Protein AF-A0A959QDU7-F1 (afdb_monomer)

pLDDT: mean 92.45, std 10.21, range [52.69, 98.69]

Solvent-accessible surface area (backbone atoms only — not comparable to full-atom values): 10948 Å² total; per-residue (Å²): 108,71,67,58,53,53,50,52,54,52,56,59,56,61,69,72,67,66,50,57,66,59,24,48,78,69,69,39,14,70,59,20,23,56,53,25,49,61,73,41,60,96,50,92,67,30,58,48,73,38,48,53,43,30,34,53,20,48,54,53,44,46,50,53,43,51,50,52,40,66,76,49,71,84,62,86,46,32,72,56,29,50,51,40,42,56,40,42,51,51,48,48,50,54,50,62,68,47,55,83,56,59,85,46,53,20,67,88,64,55,66,61,72,78,91,83,76,81,44,66,70,56,40,54,54,31,50,51,51,22,51,53,33,42,50,54,55,28,52,58,26,40,57,45,18,76,75,65,36,35,62,36,6,44,53,25,26,57,56,55,54,57,50,52,80,81,44,84,70,49,70,68,55,52,51,53,36,51,51,20,49,64,52,37,58,80,91,79,87,86,82,88,81,87,84,130

Secondary structure (DSSP, 8-state):
-HHHHHHHHHHHHHGGG--HHHHHHTT-HHHHHHHHHHHHTT-SS--HHHHHHHHHHHHHHHHHHHHHHHHHTT---HHHHHHHHHHHHHHHHHHHHHGGG-S-B-TT-PBP------HHHHHHHHHHHHHHHHHHHHHHHHHHHHTT-HHHHHHHHHHHHHHTTTSPPPHHHHHHHHHHHHHH------------

Nearest PDB structures (foldseek):
  7mx2-assembly1_B  TM=3.504E-01  e=8.924E+00  Homo sapiens
  8gha-assembly1_D  TM=2.352E-01  e=6.601E+00  Saccharomyces cerevisiae

Foldseek 3Di:
DVVVVVVVVVVVVVVVPQDLVNCVVVLVLVVSLVVLVVVQPPDPARAVVSLVSNLSSLVSLLVVLVVLCVVCVPPLALVSLVSNLVSLVVLVVSCVVCVVCPQPAHNVGDTGDHDRDPSPVVNVVSLVSSVVSLVVQLVVLVVVLVVLPLVSLVVSLVSLVVNVVPDDDDPVSVVSNVSSVVSNDDDDDDDDDDDD

Radius of gyration: 25.0 Å; Cα contacts (8 Å, |Δi|>4): 180; chains: 1; bounding box: 53×49×84 Å

Mean predicted aligned error: 6.84 Å

Structure (mmCIF, N/CA/C/O backbone):
data_AF-A0A959QDU7-F1
#
_entry.id   AF-A0A959QDU7-F1
#
loop_
_atom_site.group_PDB
_atom_site.id
_atom_site.type_symbol
_atom_site.label_atom_id
_atom_site.label_alt_id
_atom_site.label_comp_id
_atom_site.label_asym_id
_atom_site.label_entity_id
_atom_site.label_seq_id
_atom_site.pdbx_PDB_ins_code
_atom_site.Cartn_x
_atom_site.Cartn_y
_atom_site.Cartn_z
_atom_site.occupancy
_atom_site.B_iso_or_equiv
_atom_site.auth_seq_id
_atom_site.auth_comp_id
_atom_site.auth_asym_id
_atom_site.auth_atom_id
_atom_site.pdbx_PDB_model_num
ATOM 1 N N . MET A 1 1 ? -26.153 23.295 -18.508 1.00 57.44 1 MET A N 1
ATOM 2 C CA . MET A 1 1 ? -24.966 23.367 -17.618 1.00 57.44 1 MET A CA 1
ATOM 3 C C . MET A 1 1 ? -25.323 23.604 -16.150 1.00 57.44 1 MET A C 1
ATOM 5 O O . MET A 1 1 ? -24.956 22.771 -15.338 1.00 57.44 1 MET A O 1
ATOM 9 N N . LYS A 1 2 ? -26.094 24.644 -15.787 1.00 57.22 2 LYS A N 1
ATOM 10 C CA . LYS A 1 2 ? -26.480 24.903 -14.380 1.00 57.22 2 LYS A CA 1
ATOM 11 C C . LYS A 1 2 ? -27.246 23.741 -13.719 1.00 57.22 2 LYS A C 1
ATOM 13 O O . LYS A 1 2 ? -26.889 23.333 -12.627 1.00 57.22 2 LYS A O 1
ATOM 18 N N . ALA A 1 3 ? -28.215 23.138 -14.415 1.00 65.62 3 ALA A N 1
ATOM 19 C CA . ALA A 1 3 ? -28.957 21.971 -13.916 1.00 65.62 3 ALA A CA 1
ATOM 20 C C . ALA A 1 3 ? -28.061 20.744 -13.652 1.00 65.62 3 ALA A C 1
ATOM 22 O O . ALA A 1 3 ? -28.243 20.054 -12.659 1.00 65.62 3 ALA A O 1
ATOM 23 N N . LEU A 1 4 ? -27.047 20.522 -14.494 1.00 74.62 4 LEU A N 1
ATOM 24 C CA . LEU A 1 4 ? -26.054 19.457 -14.315 1.00 74.62 4 LEU A CA 1
ATOM 25 C C . LEU A 1 4 ? -25.178 19.716 -13.082 1.00 74.62 4 LEU A C 1
ATOM 27 O O . LEU A 1 4 ? -24.927 18.794 -12.319 1.00 74.62 4 LEU A O 1
ATOM 31 N N . ILE A 1 5 ? -24.798 20.974 -12.834 1.00 77.75 5 ILE A N 1
ATOM 32 C CA . ILE A 1 5 ? -24.069 21.379 -11.622 1.00 77.75 5 ILE A CA 1
ATOM 33 C C . ILE A 1 5 ? -24.943 21.193 -10.372 1.00 77.75 5 ILE A C 1
ATOM 35 O O . ILE A 1 5 ? -24.454 20.678 -9.373 1.00 77.75 5 ILE A O 1
ATOM 39 N N . TYR A 1 6 ? -26.236 21.534 -10.421 1.00 79.12 6 TYR A N 1
ATOM 40 C CA . TYR A 1 6 ? -27.151 21.321 -9.292 1.00 79.12 6 TYR A CA 1
ATOM 41 C C . TYR A 1 6 ? -27.432 19.836 -9.022 1.00 79.12 6 TYR A C 1
ATOM 43 O O . TYR A 1 6 ? -27.496 19.436 -7.862 1.00 79.12 6 TYR A O 1
ATOM 51 N N . ILE A 1 7 ? -27.540 19.000 -10.059 1.00 80.19 7 ILE A N 1
ATOM 52 C CA . ILE A 1 7 ? -27.689 17.541 -9.919 1.00 80.19 7 ILE A CA 1
ATOM 53 C C . ILE A 1 7 ? -26.403 16.918 -9.359 1.00 80.19 7 ILE A C 1
ATOM 55 O O . ILE A 1 7 ? -26.463 16.096 -8.449 1.00 80.19 7 ILE A O 1
ATOM 59 N N . LEU A 1 8 ? -25.229 17.350 -9.830 1.00 74.75 8 LEU A N 1
ATOM 60 C CA . LEU A 1 8 ? -23.946 16.867 -9.314 1.00 74.75 8 LEU A CA 1
ATOM 61 C C . LEU A 1 8 ? -23.719 17.313 -7.858 1.00 74.75 8 LEU A C 1
ATOM 63 O O . LEU A 1 8 ? -23.257 16.527 -7.034 1.00 74.75 8 LEU A O 1
ATOM 67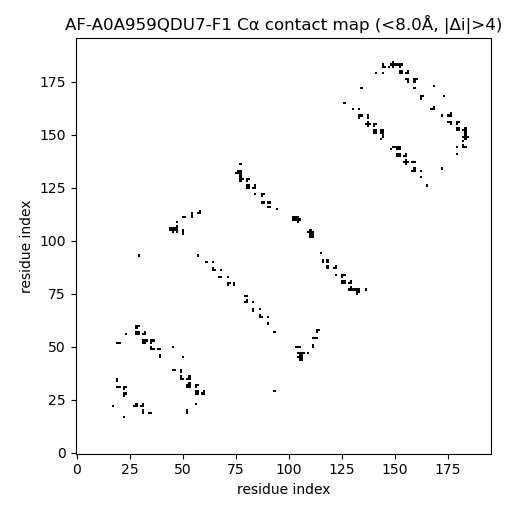 N N . ALA A 1 9 ? -24.102 18.548 -7.517 1.00 71.81 9 ALA A N 1
ATOM 68 C CA . ALA A 1 9 ? -24.004 19.089 -6.163 1.00 71.81 9 ALA A CA 1
ATOM 69 C C . ALA A 1 9 ? -24.969 18.401 -5.183 1.00 71.81 9 ALA A C 1
ATOM 71 O O . ALA A 1 9 ? -24.593 18.112 -4.048 1.00 71.81 9 ALA A O 1
ATOM 72 N N . THR A 1 10 ? -26.196 18.091 -5.614 1.00 63.75 10 THR A N 1
ATOM 73 C CA . THR A 1 10 ? -27.168 17.353 -4.788 1.00 63.75 10 THR A CA 1
ATOM 74 C C . THR A 1 10 ? -26.778 15.881 -4.632 1.00 63.75 10 THR A C 1
ATOM 76 O O . THR A 1 10 ? -26.810 15.368 -3.514 1.00 63.75 10 THR A O 1
ATOM 79 N N . ALA A 1 11 ? -26.292 15.219 -5.688 1.00 65.19 11 ALA A N 1
ATOM 80 C CA . ALA A 1 11 ? -25.749 13.859 -5.608 1.00 65.19 11 ALA A CA 1
ATOM 81 C C . ALA A 1 11 ? -24.529 13.761 -4.668 1.00 65.19 11 ALA A C 1
ATOM 83 O O . ALA A 1 11 ? -24.411 12.803 -3.901 1.00 65.19 11 ALA A O 1
ATOM 84 N N . ALA A 1 12 ? -23.662 14.780 -4.660 1.00 60.56 12 ALA A N 1
ATOM 85 C CA . ALA A 1 12 ? -22.520 14.861 -3.750 1.00 60.56 12 ALA A CA 1
ATOM 86 C C . ALA A 1 12 ? -22.923 15.041 -2.272 1.00 60.56 12 ALA A C 1
ATOM 88 O O . ALA A 1 12 ? -22.189 14.605 -1.387 1.00 60.56 12 ALA A O 1
ATOM 89 N N . MET A 1 13 ? -24.090 15.628 -1.971 1.00 57.56 13 MET A N 1
ATOM 90 C CA . MET A 1 13 ? -24.564 15.741 -0.584 1.00 57.56 13 MET A CA 1
ATOM 91 C C . MET A 1 13 ? -25.103 14.415 -0.027 1.00 57.56 13 MET A C 1
ATOM 93 O O . MET A 1 13 ? -24.920 14.129 1.157 1.00 57.56 13 MET A O 1
ATOM 97 N N . ILE A 1 14 ? -25.720 13.569 -0.861 1.00 55.38 14 ILE A N 1
ATOM 98 C CA . ILE A 1 14 ? -26.352 12.313 -0.412 1.00 55.38 14 ILE A CA 1
ATOM 99 C C . ILE A 1 14 ? -25.297 11.256 -0.031 1.00 55.38 14 ILE A C 1
ATOM 101 O O . ILE A 1 14 ? -25.509 10.462 0.890 1.00 55.38 14 ILE A O 1
ATOM 105 N N . SER A 1 15 ? -24.121 11.269 -0.668 1.00 53.81 15 SER A N 1
ATOM 106 C CA . SER A 1 15 ? -23.031 10.323 -0.373 1.00 53.81 15 SER A CA 1
ATOM 107 C C . SER A 1 15 ? -22.409 10.517 1.023 1.00 53.81 15 SER A C 1
ATOM 109 O O . SER A 1 15 ? -21.916 9.555 1.618 1.00 53.81 15 SER A O 1
ATOM 111 N N . SER A 1 16 ? -22.504 11.721 1.602 1.00 52.69 16 SER A N 1
ATOM 112 C CA . SER A 1 16 ? -21.945 12.062 2.924 1.00 52.69 16 SER A CA 1
ATOM 113 C C . SER A 1 16 ? -22.771 11.513 4.110 1.00 52.69 16 SER A C 1
ATOM 115 O O . SER A 1 16 ? -22.265 11.327 5.228 1.00 52.69 16 SER A O 1
ATOM 117 N N . CYS A 1 17 ? -24.035 11.151 3.868 1.00 65.81 17 CYS A N 1
ATOM 118 C CA . CYS A 1 17 ? -24.986 10.709 4.893 1.00 65.81 17 CYS A CA 1
ATOM 119 C C . CYS A 1 17 ? -25.030 9.188 5.133 1.00 65.81 17 CYS A C 1
ATOM 121 O O . CYS A 1 17 ? -25.946 8.706 5.795 1.00 65.81 17 CYS A O 1
ATOM 123 N N . ARG A 1 18 ? -24.055 8.399 4.657 1.00 83.19 18 ARG A N 1
ATOM 124 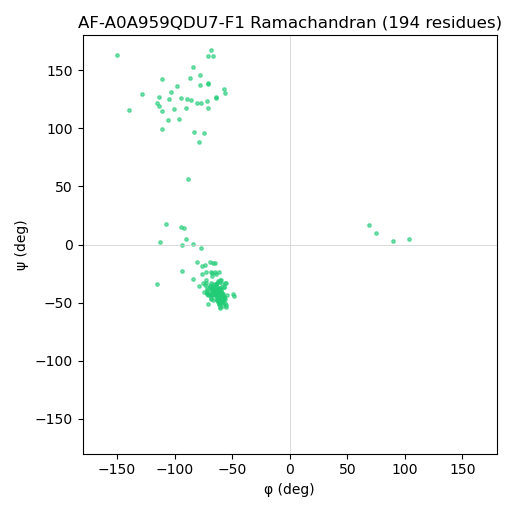C CA . ARG A 1 18 ? -24.016 6.948 4.957 1.00 83.19 18 ARG A CA 1
ATOM 125 C C . ARG A 1 18 ? -23.829 6.710 6.462 1.00 83.19 18 ARG A C 1
ATOM 127 O O . ARG A 1 18 ? -22.894 7.263 7.042 1.00 83.19 18 ARG A O 1
ATOM 134 N N . SER A 1 19 ? -24.695 5.933 7.113 1.00 91.81 19 SER A N 1
ATOM 135 C CA . SER A 1 19 ? -24.514 5.578 8.530 1.00 91.81 19 SER A CA 1
ATOM 136 C C . SER A 1 19 ? -23.278 4.686 8.720 1.00 91.81 19 SER A C 1
ATOM 138 O O . SER A 1 19 ? -22.749 4.147 7.749 1.00 91.81 19 SER A O 1
ATOM 140 N N . VAL A 1 20 ? -22.777 4.574 9.954 1.00 94.56 20 VAL A N 1
ATOM 141 C CA . VAL A 1 20 ? -21.608 3.725 10.248 1.00 94.56 20 VAL A CA 1
ATOM 142 C C . VAL A 1 20 ? -21.944 2.258 9.988 1.00 94.56 20 VAL A C 1
ATOM 144 O O . VAL A 1 20 ? -21.171 1.556 9.350 1.00 94.56 20 VAL A O 1
ATOM 147 N N . GLU A 1 21 ? -23.139 1.846 10.391 1.00 94.00 21 GLU A N 1
ATOM 148 C CA . GLU A 1 21 ? -23.687 0.505 10.215 1.00 94.00 21 GLU A CA 1
ATOM 149 C C . GLU A 1 21 ? -23.752 0.153 8.722 1.00 94.00 21 GLU A C 1
ATOM 151 O O . GLU A 1 21 ? -23.173 -0.835 8.284 1.00 94.00 21 GLU A O 1
ATOM 156 N N . LYS A 1 22 ? -24.289 1.063 7.896 1.00 94.75 22 LYS A N 1
ATOM 157 C CA . LYS A 1 22 ? -24.339 0.888 6.438 1.00 94.75 22 LYS A CA 1
ATOM 158 C C . LYS A 1 22 ? -22.950 0.799 5.798 1.00 94.75 22 LYS A C 1
ATOM 160 O O . LYS A 1 22 ? -22.802 0.155 4.766 1.00 94.75 22 LYS A O 1
ATOM 165 N N . LEU A 1 23 ? -21.937 1.472 6.350 1.00 96.19 23 LEU A N 1
ATOM 166 C CA . LEU A 1 23 ? -20.562 1.361 5.849 1.00 96.19 23 LEU A CA 1
ATOM 167 C C . LEU A 1 23 ? -19.987 -0.032 6.138 1.00 96.19 23 LEU A C 1
ATOM 169 O O . LEU A 1 23 ? -19.389 -0.627 5.245 1.00 96.19 23 LEU A O 1
ATOM 173 N N . ILE A 1 24 ? -20.217 -0.562 7.342 1.00 95.75 24 ILE A N 1
ATOM 174 C CA . ILE A 1 24 ? -19.796 -1.914 7.734 1.00 95.75 24 ILE A CA 1
ATOM 175 C C . ILE A 1 24 ? -20.505 -2.969 6.878 1.00 95.75 24 ILE A C 1
ATOM 177 O O . ILE A 1 24 ? -19.832 -3.820 6.298 1.00 95.75 24 ILE A O 1
ATOM 181 N N . ASP A 1 25 ? -21.826 -2.870 6.720 1.00 95.06 25 ASP A N 1
ATOM 182 C CA . ASP A 1 25 ? -22.624 -3.816 5.926 1.00 95.06 25 ASP A CA 1
ATOM 183 C C . ASP A 1 25 ? -22.181 -3.870 4.457 1.00 95.06 25 ASP A C 1
ATOM 185 O O . ASP A 1 25 ? -22.264 -4.903 3.799 1.00 95.06 25 ASP A O 1
ATOM 189 N N . GLN A 1 26 ? -21.677 -2.749 3.935 1.00 95.88 26 GLN A N 1
ATOM 190 C CA . GLN A 1 26 ? -21.205 -2.624 2.555 1.00 95.88 26 GLN A CA 1
ATOM 191 C C . GLN A 1 26 ? -19.712 -2.972 2.392 1.00 95.88 26 GLN A C 1
ATOM 193 O O . GLN A 1 26 ? -19.167 -2.799 1.304 1.00 95.88 26 GLN A O 1
ATOM 198 N N . GLY A 1 27 ? -19.031 -3.432 3.448 1.00 96.56 27 GLY A N 1
ATOM 199 C CA . GLY A 1 27 ? -17.604 -3.778 3.408 1.00 96.56 27 GLY A CA 1
ATOM 200 C C . GLY A 1 27 ? -16.644 -2.580 3.384 1.00 96.56 27 GLY A C 1
ATOM 201 O O . GLY A 1 27 ? -15.437 -2.747 3.184 1.00 96.56 27 GLY A O 1
ATOM 202 N N . ASP A 1 28 ? -17.151 -1.364 3.603 1.00 96.94 28 ASP A N 1
ATOM 203 C CA . ASP A 1 28 ? -16.394 -0.107 3.605 1.00 96.94 28 ASP A CA 1
ATOM 204 C C . ASP A 1 28 ? -15.836 0.189 5.007 1.00 96.94 28 ASP A C 1
ATOM 206 O O . ASP A 1 28 ? -16.118 1.206 5.652 1.00 96.94 28 ASP A O 1
ATOM 210 N N . PHE A 1 29 ? -15.067 -0.775 5.512 1.00 98.12 29 PHE A N 1
ATOM 211 C CA . PHE A 1 29 ? -14.594 -0.805 6.893 1.00 98.12 29 PHE A CA 1
ATOM 212 C C . PHE A 1 29 ? -13.648 0.358 7.225 1.00 98.12 29 PHE A C 1
ATOM 214 O O . PHE A 1 29 ? -13.783 0.980 8.276 1.00 98.12 29 PHE A O 1
ATOM 221 N N . ASP A 1 30 ? -12.731 0.717 6.321 1.00 97.62 30 ASP A N 1
ATOM 222 C CA . ASP A 1 30 ? -11.808 1.841 6.528 1.00 97.62 30 ASP A CA 1
ATOM 223 C C . ASP A 1 30 ? -12.573 3.160 6.759 1.00 97.62 30 ASP A C 1
ATOM 225 O O . ASP A 1 30 ? -12.258 3.929 7.673 1.00 97.62 30 ASP A O 1
ATOM 229 N N . THR A 1 31 ? -13.630 3.406 5.978 1.00 97.06 31 THR A N 1
ATOM 230 C CA . THR A 1 31 ? -14.473 4.598 6.135 1.00 97.06 31 THR A CA 1
ATOM 231 C C . THR A 1 31 ? -15.333 4.518 7.393 1.00 97.06 31 THR A C 1
ATOM 233 O O . THR A 1 31 ? -15.487 5.532 8.082 1.00 97.06 31 THR A O 1
ATOM 236 N N . ALA A 1 32 ? -15.870 3.338 7.731 1.00 97.94 32 ALA A N 1
ATOM 237 C CA . ALA A 1 32 ? -16.611 3.116 8.975 1.00 97.94 32 ALA A CA 1
ATOM 238 C C . ALA A 1 32 ? -15.754 3.436 10.211 1.00 97.94 32 ALA A C 1
ATOM 240 O O . ALA A 1 32 ? -16.198 4.180 11.093 1.00 97.94 32 ALA A O 1
ATOM 241 N N . MET A 1 33 ? -14.507 2.954 10.231 1.00 98.06 33 MET A N 1
ATOM 242 C CA . MET A 1 33 ? -13.537 3.205 11.297 1.00 98.06 33 MET A CA 1
ATOM 243 C C . MET A 1 33 ? -13.254 4.706 11.425 1.00 98.06 33 MET A C 1
ATOM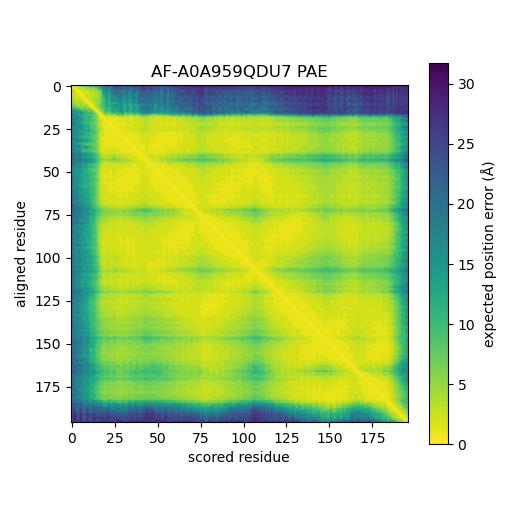 245 O O . MET A 1 33 ? -13.498 5.299 12.475 1.00 98.06 33 MET A O 1
ATOM 249 N N . LEU A 1 34 ? -12.854 5.364 10.330 1.00 97.62 34 LEU A N 1
ATOM 250 C CA . LEU A 1 34 ? -12.555 6.801 10.314 1.00 97.62 34 LEU A CA 1
ATOM 251 C C . LEU A 1 34 ? -13.760 7.670 10.694 1.00 97.62 34 LEU A C 1
ATOM 253 O O . LEU A 1 34 ? -13.613 8.720 11.325 1.00 97.62 34 LEU A O 1
ATOM 257 N N . LYS A 1 35 ? -14.970 7.290 10.273 1.00 97.06 35 LYS A N 1
ATOM 258 C CA . LYS A 1 35 ? -16.193 8.014 10.631 1.00 97.06 35 LYS A CA 1
ATOM 259 C C . LYS A 1 35 ? -16.491 7.875 12.121 1.00 97.06 35 LYS A C 1
ATOM 261 O O . LYS A 1 35 ? -16.813 8.878 12.753 1.00 97.06 35 LYS A O 1
ATOM 266 N N . SER A 1 36 ? -16.335 6.681 12.680 1.00 97.81 36 SER A N 1
ATOM 267 C CA . SER A 1 36 ? -16.548 6.415 14.105 1.00 97.81 36 SER A CA 1
ATOM 268 C C . SER A 1 36 ? -15.512 7.119 14.981 1.00 97.81 36 SER A C 1
ATOM 270 O O . SER A 1 36 ? -15.890 7.805 15.929 1.00 97.81 36 SER A O 1
ATOM 272 N N . MET A 1 37 ? -14.230 7.088 14.600 1.00 97.69 37 MET A N 1
ATOM 273 C CA . MET A 1 37 ? -13.164 7.835 15.283 1.00 97.69 37 MET A CA 1
ATOM 274 C C . MET A 1 37 ? -13.462 9.338 15.317 1.00 97.69 37 MET A C 1
ATOM 276 O O . MET A 1 37 ? -13.402 9.964 16.373 1.00 97.69 37 MET A O 1
ATOM 280 N N . ARG A 1 38 ? -13.893 9.924 14.189 1.00 96.56 38 ARG A N 1
ATOM 281 C CA . ARG A 1 38 ? -14.310 11.338 14.133 1.00 96.56 38 ARG A CA 1
ATOM 282 C C . ARG A 1 38 ? -15.503 11.652 15.035 1.00 96.56 38 ARG A C 1
ATOM 284 O O . ARG A 1 38 ? -15.597 12.763 15.543 1.00 96.56 38 ARG A O 1
ATOM 291 N N . LYS A 1 39 ? -16.425 10.705 15.240 1.00 96.38 39 LYS A N 1
ATOM 292 C CA . LYS A 1 39 ? -17.562 10.883 16.160 1.00 96.38 39 LYS A CA 1
ATOM 293 C C . LYS A 1 39 ? -17.152 10.838 17.635 1.00 96.38 39 LYS A C 1
ATOM 295 O O . LYS A 1 39 ? -17.881 11.396 18.455 1.00 96.38 39 LYS A O 1
ATOM 300 N N . LEU A 1 40 ? -16.026 10.199 17.951 1.00 96.75 40 LEU A N 1
ATOM 301 C CA . LEU A 1 40 ? -15.450 10.119 19.296 1.00 96.75 40 LEU A CA 1
ATOM 302 C C . LEU A 1 40 ? -14.414 11.214 19.586 1.00 96.75 40 LEU A C 1
ATOM 304 O O . LEU A 1 40 ? -14.188 11.541 20.746 1.00 96.75 40 LEU A O 1
ATOM 308 N N . SER A 1 41 ? -13.804 11.797 18.555 1.00 94.06 41 SER A N 1
ATOM 309 C CA . SER A 1 41 ? -12.773 12.826 18.706 1.00 94.06 41 SER A CA 1
ATOM 310 C C . SER A 1 41 ? -13.261 14.021 19.541 1.00 94.06 41 SER A C 1
ATOM 312 O O . SER A 1 41 ? -14.347 14.563 19.307 1.00 94.06 41 SER A O 1
ATOM 314 N N . GLY A 1 42 ? -12.460 14.405 20.540 1.00 92.62 42 GLY A N 1
ATOM 315 C CA . GLY A 1 42 ? -12.752 15.512 21.456 1.00 92.62 42 GLY A CA 1
ATOM 316 C C . GLY A 1 42 ? -13.912 15.256 22.424 1.00 92.62 42 GLY A C 1
ATOM 317 O O . GLY A 1 42 ? -14.479 16.211 22.952 1.00 92.62 42 GLY A O 1
ATOM 318 N N . LYS A 1 43 ? -14.330 13.998 22.621 1.00 94.94 43 LYS A N 1
ATOM 319 C CA . LYS A 1 43 ? -15.376 13.631 23.584 1.00 94.94 43 LYS A CA 1
ATOM 320 C C . LYS A 1 43 ? -14.757 13.015 24.831 1.00 94.94 43 LYS A C 1
ATOM 322 O O . LYS A 1 43 ? -13.973 12.084 24.727 1.00 94.94 43 LYS A O 1
ATOM 327 N N . GLU A 1 44 ? -15.179 13.495 25.997 1.00 91.38 44 GLU A N 1
ATOM 328 C CA . GLU A 1 44 ? -14.810 12.899 27.290 1.00 91.38 44 GLU A CA 1
ATOM 329 C C . GLU A 1 44 ? -15.547 11.577 27.535 1.00 91.38 44 GLU A C 1
ATOM 331 O O . GLU A 1 44 ? -15.010 10.646 28.119 1.00 91.38 44 GLU A O 1
ATOM 336 N N . GLN A 1 45 ? -16.793 11.492 27.063 1.00 95.38 45 GLN A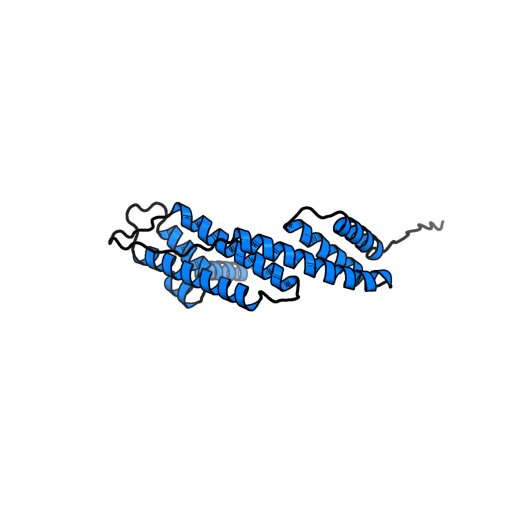 N 1
ATOM 337 C CA . GLN A 1 45 ? -17.669 10.340 27.249 1.00 95.38 45 GLN A CA 1
ATOM 338 C C . GLN A 1 45 ? -17.873 9.629 25.910 1.00 95.38 45 GLN A C 1
ATOM 340 O O . GLN A 1 45 ? -18.662 10.071 25.063 1.00 95.38 45 GLN A O 1
ATOM 345 N N . LEU A 1 46 ? -17.131 8.540 25.701 1.00 97.19 46 LEU A N 1
ATOM 346 C CA . LEU A 1 46 ? -17.137 7.801 24.441 1.00 97.19 46 LEU A CA 1
ATOM 347 C C . LEU A 1 46 ? -18.398 6.939 24.338 1.00 97.19 46 LEU A C 1
ATOM 349 O O . LEU A 1 46 ? -18.647 6.079 25.177 1.00 97.19 46 LEU A O 1
ATOM 353 N N . LYS A 1 47 ? -19.202 7.155 23.291 1.00 97.81 47 LYS A N 1
ATOM 354 C CA . LYS A 1 47 ? -20.418 6.361 23.058 1.00 97.81 47 LYS A CA 1
ATOM 355 C C . LYS A 1 47 ? -20.046 4.948 22.615 1.00 97.81 47 LYS A C 1
ATOM 357 O O . LYS A 1 47 ? -19.415 4.806 21.563 1.00 97.81 47 LYS A O 1
ATOM 362 N N . GLU A 1 48 ? -20.525 3.933 23.333 1.00 97.81 48 GLU A N 1
ATOM 363 C CA . GLU A 1 48 ? -20.223 2.521 23.064 1.00 97.81 48 GLU A CA 1
ATOM 364 C C . GLU A 1 48 ? -20.393 2.112 21.601 1.00 97.81 48 GLU A C 1
ATOM 366 O O . GLU A 1 48 ? -19.494 1.504 21.030 1.00 97.81 48 GLU A O 1
ATOM 371 N N . LYS A 1 49 ? -21.482 2.525 20.942 1.00 97.06 49 LYS A N 1
ATOM 372 C CA . LYS A 1 49 ? -21.732 2.145 19.542 1.00 97.06 49 LYS A CA 1
ATOM 373 C C . LYS A 1 49 ? -20.593 2.498 18.577 1.00 97.06 49 LYS A C 1
ATOM 375 O O . LYS A 1 49 ? -20.365 1.781 17.613 1.00 97.06 49 LYS A O 1
ATOM 380 N N . TYR A 1 50 ? -19.875 3.600 18.815 1.00 97.94 50 TYR A N 1
ATOM 381 C CA . TYR A 1 50 ? -18.743 3.981 17.967 1.00 97.94 50 TYR A CA 1
ATOM 382 C C . TYR A 1 50 ? -17.458 3.267 18.384 1.00 97.94 50 TYR A C 1
ATOM 384 O O . TYR A 1 50 ? -16.626 3.011 17.525 1.00 97.94 50 TYR A O 1
ATOM 392 N N . VAL A 1 51 ? -17.305 2.922 19.666 1.00 98.38 51 VAL A N 1
ATOM 393 C CA . VAL A 1 51 ? -16.204 2.075 20.152 1.00 98.38 51 VAL A CA 1
ATOM 394 C C . VAL A 1 51 ? -16.300 0.687 19.509 1.00 98.38 51 VAL A C 1
ATOM 396 O O . VAL A 1 51 ? -15.342 0.246 18.879 1.00 98.38 51 VAL A O 1
ATOM 399 N N . VAL A 1 52 ? -17.486 0.068 19.556 1.00 98.19 52 VAL A N 1
ATOM 400 C CA . VAL A 1 52 ? -17.788 -1.222 18.908 1.00 98.19 52 VAL A CA 1
ATOM 401 C C . VAL A 1 52 ? -17.568 -1.150 17.398 1.00 98.19 52 VAL A C 1
ATOM 403 O O . VAL A 1 52 ? -16.920 -2.020 16.826 1.00 98.19 52 VAL A O 1
ATOM 406 N N . ALA A 1 53 ? -18.043 -0.089 16.741 1.00 98.19 53 ALA A N 1
ATOM 407 C CA . ALA A 1 53 ? -17.858 0.055 15.301 1.00 98.19 53 ALA A CA 1
ATOM 408 C C . ALA A 1 53 ? -16.383 0.202 14.888 1.00 98.19 53 ALA A C 1
ATOM 410 O O . ALA A 1 53 ? -16.012 -0.258 13.811 1.00 98.19 53 ALA A O 1
ATOM 411 N N . ILE A 1 54 ? -15.536 0.843 15.706 1.00 98.56 54 ILE A N 1
ATOM 412 C CA . ILE A 1 54 ? -14.089 0.931 15.443 1.00 98.56 54 ILE A CA 1
ATOM 413 C C . ILE A 1 54 ? -13.444 -0.448 15.591 1.00 98.56 54 ILE A C 1
ATOM 415 O O . ILE A 1 54 ? -12.690 -0.842 14.706 1.00 98.56 54 ILE A O 1
ATOM 419 N N . GLU A 1 55 ? -13.761 -1.172 16.667 1.00 98.56 55 GLU A N 1
ATOM 420 C CA . GLU A 1 55 ? -13.294 -2.542 16.928 1.00 98.56 55 GLU A CA 1
ATOM 421 C C . GLU A 1 55 ? -13.638 -3.483 15.765 1.00 98.56 55 GLU A C 1
ATOM 423 O O . GLU A 1 55 ? -12.753 -4.083 15.151 1.00 98.56 55 GLU A O 1
ATOM 428 N N . GLU A 1 56 ? -14.915 -3.532 15.385 1.00 98.44 56 GLU A N 1
ATOM 429 C CA . GLU A 1 56 ? -15.402 -4.384 14.304 1.00 98.44 56 GLU A CA 1
ATOM 430 C C . GLU A 1 56 ? -14.795 -4.004 12.948 1.00 98.44 56 GLU A C 1
ATOM 432 O O . GLU A 1 56 ? -14.310 -4.868 12.211 1.00 98.44 56 GLU A O 1
ATOM 437 N N . ALA A 1 57 ? -14.798 -2.712 12.605 1.00 98.56 57 ALA A N 1
ATOM 438 C CA . ALA A 1 57 ? -14.269 -2.247 11.330 1.00 98.56 57 ALA A CA 1
ATOM 439 C C . ALA A 1 57 ? -12.758 -2.485 11.220 1.00 98.56 57 ALA A C 1
ATOM 441 O O . ALA A 1 57 ? -12.284 -2.906 10.164 1.00 98.56 57 ALA A O 1
ATOM 442 N N . PHE A 1 58 ? -12.001 -2.268 12.299 1.00 98.69 58 PHE A N 1
ATOM 443 C CA . PHE A 1 58 ? -10.573 -2.565 12.333 1.00 98.69 58 PHE A CA 1
ATOM 444 C C . PHE A 1 58 ? -10.320 -4.059 12.107 1.00 98.69 58 PHE A C 1
ATOM 446 O O . PHE A 1 58 ? -9.550 -4.418 11.214 1.00 98.69 58 PHE A O 1
ATOM 453 N N . ALA A 1 59 ? -11.003 -4.929 12.860 1.00 98.62 59 ALA A N 1
ATOM 454 C CA . ALA A 1 59 ? -10.838 -6.375 12.750 1.00 98.62 59 ALA A CA 1
ATOM 455 C C . ALA A 1 59 ? -11.169 -6.879 11.336 1.00 98.62 59 ALA A C 1
ATOM 457 O O . ALA A 1 59 ? -10.369 -7.594 10.726 1.00 98.62 59 ALA A O 1
ATOM 458 N N . LYS A 1 60 ? -12.303 -6.450 10.767 1.00 98.56 60 LYS A N 1
ATOM 459 C CA . LYS A 1 60 ? -12.729 -6.851 9.418 1.00 98.56 60 LYS A CA 1
ATOM 460 C C . LYS A 1 60 ? -11.813 -6.300 8.320 1.00 98.56 60 LYS A C 1
ATOM 462 O O . LYS A 1 60 ? -11.451 -7.044 7.409 1.00 98.56 60 LYS A O 1
ATOM 467 N N . ALA A 1 61 ? -11.394 -5.033 8.400 1.00 98.44 61 ALA A N 1
ATOM 468 C CA . ALA A 1 61 ? -10.472 -4.439 7.426 1.00 98.44 61 ALA A CA 1
ATOM 469 C C . ALA A 1 61 ? -9.106 -5.134 7.435 1.00 98.44 61 ALA A C 1
ATOM 471 O O . ALA A 1 61 ? -8.562 -5.455 6.378 1.00 98.44 61 ALA A O 1
ATOM 472 N N . THR A 1 62 ? -8.559 -5.376 8.628 1.00 98.44 62 THR A N 1
ATOM 473 C CA . THR A 1 62 ? -7.266 -6.042 8.798 1.00 98.44 62 THR A CA 1
ATOM 474 C C . THR A 1 62 ? -7.339 -7.497 8.350 1.00 98.44 62 THR A C 1
ATOM 476 O O . THR A 1 62 ? -6.466 -7.934 7.608 1.00 98.44 62 THR A O 1
ATOM 479 N N . SER A 1 63 ? -8.405 -8.223 8.695 1.00 98.31 63 SER A N 1
ATOM 480 C CA . SER A 1 63 ? -8.616 -9.601 8.237 1.00 98.31 63 SER A CA 1
ATOM 481 C C . SER A 1 63 ? -8.725 -9.700 6.711 1.00 98.31 63 SER A C 1
ATOM 483 O O . SER A 1 63 ? -8.041 -10.526 6.108 1.00 98.31 63 SER A O 1
ATOM 485 N N . ARG A 1 64 ? -9.504 -8.817 6.067 1.00 98.06 64 ARG A N 1
ATOM 486 C CA . ARG A 1 64 ? -9.628 -8.752 4.599 1.00 98.06 64 ARG A CA 1
ATOM 487 C C . ARG A 1 64 ? -8.268 -8.569 3.930 1.00 98.06 64 ARG A C 1
ATOM 489 O O . ARG A 1 64 ? -7.930 -9.295 2.998 1.00 98.06 64 ARG A O 1
ATOM 496 N N . ASP A 1 65 ? -7.498 -7.596 4.402 1.00 98.50 65 ASP A N 1
ATOM 497 C CA . ASP A 1 65 ? -6.220 -7.255 3.787 1.00 98.50 65 ASP A CA 1
ATOM 498 C C . ASP A 1 65 ? -5.163 -8.345 4.057 1.00 98.50 65 ASP A C 1
ATOM 500 O O . ASP A 1 65 ? -4.434 -8.713 3.139 1.00 98.50 65 ASP A O 1
ATOM 504 N N . MET A 1 66 ? -5.143 -8.950 5.251 1.00 98.06 66 MET A N 1
ATOM 505 C CA . MET A 1 66 ? -4.277 -10.100 5.551 1.00 98.06 66 MET A CA 1
ATOM 506 C C . MET A 1 66 ? -4.651 -11.353 4.755 1.00 98.06 66 MET A C 1
ATOM 508 O O . MET A 1 66 ? -3.764 -12.092 4.334 1.00 98.06 66 MET A O 1
ATOM 512 N N . SER A 1 67 ? -5.941 -11.592 4.508 1.00 97.94 67 SER A N 1
ATOM 513 C CA . SER A 1 67 ? -6.385 -12.707 3.667 1.00 97.94 67 SER A CA 1
ATOM 514 C C . SER A 1 67 ? -5.920 -12.541 2.223 1.00 97.94 67 SER A C 1
ATOM 516 O O . SER A 1 67 ? -5.513 -13.524 1.613 1.00 97.94 67 SER A O 1
ATOM 518 N N . TYR A 1 68 ? -5.959 -11.318 1.682 1.00 97.44 68 TYR A N 1
ATOM 519 C CA . TYR A 1 68 ? -5.393 -11.029 0.364 1.00 97.44 68 TYR A CA 1
ATOM 520 C C . TYR A 1 68 ? -3.887 -11.301 0.347 1.00 97.44 68 TYR A C 1
ATOM 522 O O . TYR A 1 68 ? -3.402 -12.010 -0.518 1.00 97.44 68 TYR A O 1
ATOM 530 N N . ILE A 1 69 ? -3.144 -10.790 1.333 1.00 97.69 69 ILE A N 1
ATOM 531 C CA . ILE A 1 69 ? -1.690 -10.996 1.396 1.00 97.69 69 ILE A CA 1
ATOM 532 C C . ILE A 1 69 ? -1.354 -12.492 1.424 1.00 97.69 69 ILE A C 1
ATOM 534 O O . ILE A 1 69 ? -0.506 -12.937 0.661 1.00 97.69 69 ILE A O 1
ATOM 538 N N . LYS A 1 70 ? -2.060 -13.278 2.247 1.00 96.88 70 LYS A N 1
ATOM 539 C CA . LYS A 1 70 ? -1.854 -14.728 2.350 1.00 96.88 70 LYS A CA 1
ATOM 540 C C . LYS A 1 70 ? -2.080 -15.453 1.021 1.00 96.88 70 LYS A C 1
ATOM 542 O O . LYS A 1 70 ? -1.314 -16.344 0.684 1.00 96.88 70 LYS A O 1
ATOM 547 N N . ASN A 1 71 ? -3.128 -15.090 0.287 1.00 96.56 71 ASN A N 1
ATOM 548 C CA . ASN A 1 71 ? -3.496 -15.765 -0.957 1.00 96.56 71 ASN A CA 1
ATOM 549 C C . ASN A 1 71 ? -2.544 -15.439 -2.125 1.00 96.56 71 ASN A C 1
ATOM 551 O O . ASN A 1 71 ? -2.547 -16.148 -3.128 1.00 96.56 71 ASN A O 1
ATOM 555 N N . GLN A 1 72 ? -1.753 -14.369 -2.012 1.00 94.88 72 GLN A N 1
ATOM 556 C CA . GLN A 1 72 ? -0.877 -13.860 -3.071 1.00 94.88 72 GLN A CA 1
ATOM 557 C C . GLN A 1 72 ? 0.612 -14.019 -2.733 1.00 94.88 72 GLN A C 1
ATOM 559 O O . GLN A 1 72 ? 1.457 -13.604 -3.522 1.00 94.88 72 GLN A O 1
ATOM 564 N N . PHE A 1 73 ? 0.940 -14.613 -1.582 1.00 89.62 73 PHE A N 1
ATOM 565 C CA . PHE A 1 73 ? 2.305 -14.655 -1.050 1.00 89.62 73 PHE A CA 1
ATOM 566 C C . PHE A 1 73 ? 3.286 -15.498 -1.886 1.00 89.62 73 PHE A C 1
ATOM 568 O O . PHE A 1 73 ? 4.491 -15.312 -1.766 1.00 89.62 73 PHE A O 1
ATOM 575 N N . ASP A 1 74 ? 2.776 -16.346 -2.781 1.00 91.69 74 ASP A N 1
ATOM 576 C CA . ASP A 1 74 ? 3.578 -17.178 -3.689 1.00 91.69 74 ASP A CA 1
ATOM 577 C C . ASP A 1 74 ? 3.519 -16.679 -5.147 1.00 91.69 74 ASP A C 1
ATOM 579 O O . ASP A 1 74 ? 3.790 -17.426 -6.084 1.00 91.69 74 ASP A O 1
ATOM 583 N N . SER A 1 75 ? 3.102 -15.427 -5.373 1.00 93.81 75 SER A N 1
ATOM 584 C CA . SER A 1 75 ? 2.982 -14.888 -6.729 1.00 93.81 75 SER A CA 1
ATOM 585 C C . SER A 1 75 ? 4.342 -14.640 -7.379 1.00 93.81 75 SER A C 1
ATOM 587 O O . SER A 1 75 ? 5.248 -14.067 -6.774 1.00 93.81 75 SER A O 1
ATOM 589 N N . GLU A 1 76 ? 4.437 -14.971 -8.664 1.00 94.94 76 GLU A N 1
ATOM 590 C CA . GLU A 1 76 ? 5.592 -14.673 -9.516 1.00 94.94 76 GLU A CA 1
ATOM 591 C C . GLU A 1 76 ? 5.423 -13.370 -10.317 1.00 94.94 76 GLU A C 1
ATOM 593 O O . GLU A 1 76 ? 6.134 -13.129 -11.285 1.00 94.94 76 GLU A O 1
ATOM 598 N N . ARG A 1 77 ? 4.454 -12.517 -9.949 1.00 93.62 77 ARG A N 1
ATOM 599 C CA . ARG A 1 77 ? 4.143 -11.277 -10.679 1.00 93.62 77 ARG A CA 1
ATOM 600 C C . ARG A 1 77 ? 4.462 -10.044 -9.850 1.00 93.62 77 ARG A C 1
ATOM 602 O O . ARG A 1 77 ? 3.903 -9.860 -8.765 1.00 93.62 77 ARG A O 1
ATOM 609 N N . ALA A 1 78 ? 5.249 -9.118 -10.399 1.00 94.19 78 ALA A N 1
ATOM 610 C CA . ALA A 1 78 ? 5.579 -7.862 -9.724 1.00 94.19 78 ALA A CA 1
ATOM 611 C C . ALA A 1 78 ? 4.328 -7.049 -9.332 1.00 94.19 78 ALA A C 1
ATOM 613 O O . ALA A 1 78 ? 4.261 -6.462 -8.249 1.00 94.19 78 ALA A O 1
ATOM 614 N N . SER A 1 79 ? 3.282 -7.064 -10.167 1.00 93.56 79 SER A N 1
ATOM 615 C CA . SER A 1 79 ? 2.019 -6.377 -9.872 1.00 93.56 79 SER A CA 1
ATOM 616 C C . SER A 1 79 ? 1.362 -6.853 -8.576 1.00 93.56 79 SER A C 1
ATOM 618 O O . SER A 1 79 ? 0.740 -6.053 -7.880 1.00 93.56 79 SER A O 1
ATOM 620 N N . ASP A 1 80 ? 1.489 -8.135 -8.232 1.00 96.06 80 ASP A N 1
ATOM 621 C CA . ASP A 1 80 ? 0.876 -8.678 -7.019 1.00 96.06 80 ASP A CA 1
ATOM 622 C C . ASP A 1 80 ? 1.634 -8.241 -5.774 1.00 96.06 80 ASP A C 1
ATOM 624 O O . ASP A 1 80 ? 1.010 -7.820 -4.798 1.00 96.06 80 ASP A O 1
ATOM 628 N N . TRP A 1 81 ? 2.966 -8.245 -5.838 1.00 97.06 81 TRP A N 1
ATOM 629 C CA . TRP A 1 81 ? 3.815 -7.737 -4.764 1.00 97.06 81 TRP A CA 1
ATOM 630 C C . TRP A 1 81 ? 3.589 -6.248 -4.507 1.00 97.06 81 TRP A C 1
ATOM 632 O O . TRP A 1 81 ? 3.475 -5.841 -3.351 1.00 97.06 81 TRP A O 1
ATOM 642 N N . TYR A 1 82 ? 3.387 -5.446 -5.558 1.00 95.62 82 TYR A N 1
ATOM 643 C CA . TYR A 1 82 ? 2.974 -4.049 -5.400 1.00 95.62 82 TYR A CA 1
ATOM 644 C C . TYR A 1 82 ? 1.655 -3.927 -4.622 1.00 95.62 82 TYR A C 1
ATOM 646 O O . TYR A 1 82 ? 1.536 -3.138 -3.684 1.00 95.62 82 TYR A O 1
ATOM 654 N N . GLN A 1 83 ? 0.662 -4.755 -4.957 1.00 97.19 83 GLN A N 1
ATOM 655 C CA . GLN A 1 83 ? -0.619 -4.751 -4.253 1.00 97.19 83 GLN A CA 1
ATOM 656 C C . GLN A 1 83 ? -0.479 -5.223 -2.801 1.00 97.19 83 GLN A C 1
ATOM 658 O O . GLN A 1 83 ? -1.138 -4.665 -1.924 1.00 97.19 83 GLN A O 1
ATOM 663 N N . ILE A 1 84 ? 0.381 -6.208 -2.519 1.00 98.12 84 ILE A N 1
ATOM 664 C CA . ILE A 1 84 ? 0.711 -6.644 -1.153 1.00 98.12 84 ILE A CA 1
ATOM 665 C C . ILE A 1 84 ? 1.285 -5.474 -0.346 1.00 98.12 84 ILE A C 1
ATOM 667 O O . ILE A 1 84 ? 0.796 -5.201 0.753 1.00 98.12 84 ILE A O 1
ATOM 671 N N . ILE A 1 85 ? 2.253 -4.740 -0.903 1.00 97.62 85 ILE A N 1
ATOM 672 C CA . ILE A 1 85 ? 2.852 -3.560 -0.264 1.00 97.62 85 ILE A CA 1
ATOM 673 C C . ILE A 1 85 ? 1.777 -2.521 0.079 1.00 97.62 85 ILE A C 1
ATOM 675 O O . ILE A 1 85 ? 1.702 -2.045 1.215 1.00 97.62 85 ILE A O 1
ATOM 679 N N . GLU A 1 86 ? 0.881 -2.216 -0.860 1.00 97.25 86 GLU A N 1
ATOM 680 C CA . GLU A 1 86 ? -0.200 -1.254 -0.634 1.00 97.25 86 GLU A CA 1
ATOM 681 C C . GLU A 1 86 ? -1.186 -1.705 0.456 1.00 97.25 86 GLU A C 1
ATOM 683 O O . GLU A 1 86 ? -1.713 -0.882 1.211 1.00 97.25 86 GLU A O 1
ATOM 688 N N . ARG A 1 87 ? -1.434 -3.012 0.601 1.00 98.19 87 ARG A N 1
ATOM 689 C CA . ARG A 1 87 ? -2.260 -3.553 1.698 1.00 98.19 87 ARG A CA 1
ATOM 690 C C . ARG A 1 87 ? -1.546 -3.475 3.041 1.00 98.19 87 ARG A C 1
ATOM 692 O O . ARG A 1 87 ? -2.165 -3.051 4.017 1.00 98.19 87 ARG A O 1
ATOM 699 N N . LEU A 1 88 ? -0.258 -3.808 3.089 1.00 98.25 88 LEU A N 1
ATOM 700 C CA . LEU A 1 88 ? 0.563 -3.682 4.295 1.00 98.25 88 LEU A CA 1
ATOM 701 C C . LEU A 1 88 ? 0.603 -2.231 4.788 1.00 98.25 88 LEU A C 1
ATOM 703 O O . LEU A 1 88 ? 0.323 -1.977 5.960 1.00 98.25 88 LEU A O 1
ATOM 707 N N . ARG A 1 89 ? 0.806 -1.267 3.882 1.00 97.50 89 ARG A N 1
ATOM 708 C CA . ARG A 1 89 ? 0.731 0.171 4.188 1.00 97.50 89 ARG A CA 1
ATOM 709 C C . ARG A 1 89 ? -0.642 0.590 4.710 1.00 97.50 89 ARG A C 1
ATOM 711 O O . ARG A 1 89 ? -0.732 1.397 5.633 1.00 97.50 89 ARG A O 1
ATOM 718 N N . LYS A 1 90 ? -1.738 0.045 4.165 1.00 98.06 90 LYS A N 1
ATOM 719 C CA . LYS A 1 90 ? -3.092 0.308 4.691 1.00 98.06 90 LYS A CA 1
ATOM 720 C C . LYS A 1 90 ? -3.279 -0.250 6.103 1.00 98.06 90 LYS A C 1
ATOM 722 O O . LYS A 1 90 ? -3.895 0.432 6.922 1.00 98.06 90 LYS A O 1
ATOM 727 N N . ILE A 1 91 ? -2.750 -1.442 6.396 1.00 98.50 91 ILE A N 1
ATOM 728 C CA . ILE A 1 91 ? -2.771 -2.031 7.745 1.00 98.50 91 ILE A CA 1
ATOM 729 C C . ILE A 1 91 ? -2.017 -1.138 8.725 1.00 98.50 91 ILE A C 1
ATOM 731 O O . ILE A 1 91 ? -2.581 -0.729 9.740 1.00 98.50 91 ILE A O 1
ATOM 735 N N . GLU A 1 92 ? -0.793 -0.756 8.377 1.00 98.38 92 GLU A N 1
ATOM 736 C CA . GLU A 1 92 ? 0.024 0.136 9.194 1.00 98.38 92 GLU A CA 1
ATOM 737 C C . GLU A 1 92 ? -0.657 1.492 9.414 1.00 98.38 92 GLU A C 1
ATOM 739 O O . GLU A 1 92 ? -0.769 1.961 10.546 1.00 98.38 92 GLU A O 1
ATOM 744 N N . ARG A 1 93 ? -1.225 2.091 8.361 1.00 98.12 93 ARG A N 1
ATOM 745 C CA . ARG A 1 93 ? -1.970 3.351 8.471 1.00 98.12 93 ARG A CA 1
ATOM 746 C C . ARG A 1 93 ? -3.143 3.235 9.442 1.00 98.12 93 ARG A C 1
ATOM 748 O O . ARG A 1 93 ? -3.351 4.145 10.240 1.00 98.12 93 ARG A O 1
ATOM 755 N N . ARG A 1 94 ? -3.924 2.148 9.384 1.00 97.81 94 ARG A N 1
ATOM 756 C CA . ARG A 1 94 ? -5.045 1.921 10.315 1.00 97.81 94 ARG A CA 1
ATOM 757 C C . ARG A 1 94 ? -4.561 1.848 11.760 1.00 97.81 94 ARG A C 1
ATOM 759 O O . ARG A 1 94 ? -5.140 2.508 12.618 1.00 97.81 94 ARG A O 1
ATOM 766 N N . GLN A 1 95 ? -3.485 1.106 12.008 1.00 98.19 95 GLN A N 1
ATOM 767 C CA . GLN A 1 95 ? -2.867 0.989 13.331 1.00 98.19 95 GLN A CA 1
ATOM 768 C C . GLN A 1 95 ? -2.360 2.339 13.847 1.00 98.19 95 GLN A C 1
ATOM 770 O O . GLN A 1 95 ? -2.671 2.711 14.974 1.00 98.19 95 GLN A O 1
ATOM 775 N N . ASN A 1 96 ? -1.669 3.111 13.008 1.00 98.12 96 ASN A N 1
ATOM 776 C CA . ASN A 1 96 ? -1.129 4.423 13.372 1.00 98.12 96 ASN A CA 1
ATOM 777 C C . ASN A 1 96 ? -2.227 5.449 13.663 1.00 98.12 96 ASN A C 1
ATOM 779 O O . ASN A 1 96 ? -2.087 6.263 14.570 1.00 98.12 96 ASN A O 1
ATOM 783 N N . LEU A 1 97 ? -3.336 5.402 12.921 1.00 97.50 97 LEU A N 1
ATOM 784 C CA . LEU A 1 97 ? -4.502 6.246 13.183 1.00 97.50 97 LEU A CA 1
ATOM 785 C C . LEU A 1 97 ? -5.169 5.898 14.518 1.00 97.50 97 LEU A C 1
ATOM 787 O O . LEU A 1 97 ? -5.607 6.795 15.234 1.00 97.50 97 LEU A O 1
ATOM 791 N N . LEU A 1 98 ? -5.265 4.608 14.841 1.00 97.62 98 LEU A N 1
ATOM 792 C CA . LEU A 1 98 ? -5.931 4.123 16.045 1.00 97.62 98 LEU A CA 1
ATOM 793 C C . LEU A 1 98 ? -5.071 4.274 17.308 1.00 97.62 98 LEU A C 1
ATOM 795 O O . LEU A 1 98 ? -5.611 4.566 18.372 1.00 97.62 98 LEU A O 1
ATOM 799 N N . SER A 1 99 ? -3.752 4.096 17.196 1.00 97.62 99 SER A N 1
ATOM 800 C CA . SER A 1 99 ? -2.821 4.046 18.331 1.00 97.62 99 SER A CA 1
ATOM 801 C C . SER A 1 99 ? -2.969 5.206 19.331 1.00 97.62 99 SER A C 1
ATOM 803 O O . SER A 1 99 ? -2.958 4.926 20.527 1.00 97.62 99 SER A O 1
ATOM 805 N N . PRO A 1 100 ? -3.154 6.479 18.918 1.00 96.56 100 PRO A N 1
ATOM 806 C CA . PRO A 1 100 ? -3.308 7.598 19.852 1.00 96.56 100 PRO A CA 1
ATOM 807 C C . PRO A 1 100 ? -4.623 7.590 20.644 1.00 96.56 100 PRO A C 1
ATOM 809 O O . PRO A 1 100 ? -4.755 8.338 21.606 1.00 96.56 100 PRO A O 1
ATOM 812 N N . MET A 1 101 ? -5.614 6.794 20.228 1.00 95.19 101 MET A N 1
ATOM 813 C CA . MET A 1 101 ? -6.907 6.664 20.911 1.00 95.19 101 MET A CA 1
ATOM 814 C C . MET A 1 101 ? -6.936 5.502 21.910 1.00 95.19 101 MET A C 1
ATOM 816 O O . MET A 1 101 ? -7.974 5.256 22.522 1.00 95.19 101 MET A O 1
ATOM 820 N N . LEU A 1 102 ? -5.835 4.755 22.042 1.00 96.31 102 LEU A N 1
ATOM 821 C CA . LEU A 1 102 ? -5.749 3.629 22.961 1.00 96.31 102 LEU A CA 1
ATOM 822 C C . LEU A 1 102 ? -5.320 4.088 24.371 1.00 96.31 102 LEU A C 1
ATOM 824 O O . LEU A 1 102 ? -4.454 4.954 24.488 1.00 96.31 102 LEU A O 1
ATOM 828 N N . PRO A 1 103 ? -5.866 3.480 25.442 1.00 96.31 103 PRO A N 1
ATOM 829 C CA . PRO A 1 103 ? -6.932 2.477 25.422 1.00 96.31 103 PRO A CA 1
ATOM 830 C C . PRO A 1 103 ? -8.290 3.093 25.044 1.00 96.31 103 PRO A C 1
ATOM 832 O O . PRO A 1 103 ? -8.659 4.153 25.540 1.00 96.31 103 PRO A O 1
ATOM 835 N N . LEU A 1 104 ? -9.060 2.395 24.203 1.00 97.19 104 LEU A N 1
ATOM 836 C CA . LEU A 1 104 ? -10.383 2.853 23.777 1.00 97.19 104 LEU A CA 1
ATOM 837 C C . LEU A 1 104 ? -11.468 2.204 24.649 1.00 97.19 104 LEU A C 1
ATOM 839 O O . LEU A 1 104 ? -11.720 1.002 24.538 1.00 97.19 104 LEU A O 1
ATOM 843 N N . ILE A 1 105 ? -12.089 2.995 25.527 1.00 97.88 105 ILE A N 1
ATOM 844 C CA . ILE A 1 105 ? -13.060 2.523 26.527 1.00 97.88 105 ILE A CA 1
ATOM 845 C C . ILE A 1 105 ? -14.338 3.366 26.440 1.00 97.88 105 ILE A C 1
ATOM 847 O O . ILE A 1 105 ? -14.269 4.594 26.434 1.00 97.88 105 ILE A O 1
ATOM 851 N N . SER A 1 106 ? -15.505 2.725 26.350 1.00 97.81 106 SER A N 1
ATOM 852 C CA . SER A 1 106 ? -16.798 3.419 26.354 1.00 97.81 106 SER A CA 1
ATOM 853 C C . SER A 1 106 ? -17.132 4.005 27.729 1.00 97.81 106 SER A C 1
ATOM 855 O O . SER A 1 106 ? -16.587 3.589 28.752 1.00 97.81 106 SER A O 1
ATOM 857 N N . ARG A 1 107 ? -18.082 4.945 27.774 1.00 97.06 107 ARG A N 1
ATOM 858 C CA . ARG A 1 107 ? -18.653 5.450 29.035 1.00 97.06 107 ARG A CA 1
ATOM 859 C C . ARG A 1 107 ? -19.238 4.322 29.890 1.00 97.06 107 ARG A C 1
ATOM 861 O O . ARG A 1 107 ? -19.211 4.393 31.114 1.00 97.06 107 ARG A O 1
ATOM 868 N N . GLU A 1 108 ? -19.778 3.304 29.237 1.00 95.94 108 GLU A N 1
ATOM 869 C CA . GLU A 1 108 ? -20.373 2.116 29.840 1.00 95.94 108 GLU A CA 1
ATOM 870 C C . GLU A 1 108 ? -19.314 1.113 30.350 1.00 95.94 108 GLU A C 1
ATOM 872 O O . GLU A 1 108 ? -19.659 0.103 30.956 1.00 95.94 108 GLU A O 1
ATOM 877 N N . GLY A 1 109 ? -18.020 1.395 30.145 1.00 96.25 109 GLY A N 1
ATOM 878 C CA . GLY A 1 109 ? -16.903 0.589 30.641 1.00 96.25 109 GLY A CA 1
ATOM 879 C C . GLY A 1 109 ? -16.441 -0.515 29.687 1.00 96.25 109 GLY A C 1
ATOM 880 O O . GLY A 1 109 ? -15.520 -1.262 30.020 1.00 96.25 109 GLY A O 1
ATOM 881 N N . ARG A 1 110 ? -17.021 -0.621 28.484 1.00 96.62 110 ARG A N 1
ATOM 882 C CA . ARG A 1 110 ? -16.570 -1.578 27.468 1.00 96.62 110 ARG A CA 1
ATOM 883 C C . ARG A 1 110 ? -15.219 -1.139 26.908 1.00 96.62 110 ARG A C 1
ATOM 885 O O . ARG A 1 110 ? -15.118 -0.103 26.254 1.00 96.62 110 ARG A O 1
ATOM 892 N N . LYS A 1 111 ? -14.192 -1.963 27.106 1.00 97.75 111 LYS A N 1
ATOM 893 C CA . LYS A 1 111 ? -12.873 -1.810 26.482 1.00 97.75 111 LYS A CA 1
ATOM 894 C C . LYS A 1 111 ? -12.845 -2.546 25.141 1.00 97.75 111 LYS A C 1
ATOM 896 O O . LYS A 1 111 ? -13.139 -3.735 25.112 1.00 97.75 111 LYS A O 1
ATOM 901 N N . ALA A 1 112 ? -12.486 -1.846 24.067 1.00 97.75 112 ALA A N 1
ATOM 902 C CA . ALA A 1 112 ? -12.245 -2.468 22.765 1.00 97.75 112 ALA A CA 1
ATOM 903 C C . ALA A 1 112 ? -10.872 -3.155 22.720 1.00 97.75 112 ALA A C 1
ATOM 905 O O . ALA A 1 112 ? -9.906 -2.652 23.309 1.00 97.75 112 ALA A O 1
ATOM 906 N N . ASP A 1 113 ? -10.792 -4.269 21.996 1.00 97.12 113 ASP A N 1
ATOM 907 C CA . ASP A 1 113 ? -9.566 -5.025 21.755 1.00 97.12 113 ASP A CA 1
ATOM 908 C C . ASP A 1 113 ? -9.117 -4.938 20.290 1.00 97.12 113 ASP A C 1
ATOM 910 O O . ASP A 1 113 ? -9.921 -4.933 19.357 1.00 97.12 113 ASP A O 1
ATOM 914 N N . PHE A 1 114 ? -7.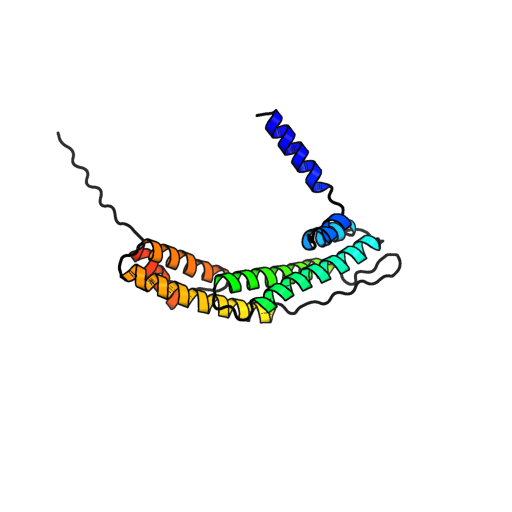804 -4.855 20.077 1.00 98.12 114 PHE A N 1
ATOM 915 C CA . PHE A 1 114 ? -7.228 -4.656 18.751 1.00 98.12 114 PHE A CA 1
ATOM 916 C C . PHE A 1 114 ? -5.974 -5.503 18.552 1.00 98.12 114 PHE A C 1
ATOM 918 O O . PHE A 1 114 ? -4.934 -5.266 19.167 1.00 98.12 114 PHE A O 1
ATOM 925 N N . ALA A 1 115 ? -6.041 -6.441 17.608 1.00 97.12 115 ALA A N 1
ATOM 926 C CA . ALA A 1 115 ? -4.902 -7.259 17.207 1.00 97.12 115 ALA A CA 1
ATOM 927 C C . ALA A 1 115 ? -4.021 -6.514 16.188 1.00 97.12 115 ALA A C 1
ATOM 929 O O . ALA A 1 115 ? -4.313 -6.495 14.990 1.00 97.12 115 ALA A O 1
ATOM 930 N N . PHE A 1 116 ? -2.945 -5.883 16.662 1.00 97.31 116 PHE A N 1
ATOM 931 C CA . PHE A 1 116 ? -1.981 -5.196 15.798 1.00 97.31 116 PHE A CA 1
ATOM 932 C C . PHE A 1 116 ? -1.040 -6.200 15.120 1.00 97.31 116 PHE A C 1
ATOM 934 O O . PHE A 1 116 ? -0.520 -7.124 15.745 1.00 97.31 116 PHE A O 1
ATOM 941 N N . ILE A 1 117 ? -0.785 -5.976 13.836 1.00 96.31 117 ILE A N 1
ATOM 942 C CA . ILE A 1 117 ? 0.133 -6.739 12.997 1.00 96.31 117 ILE A CA 1
ATOM 943 C C . ILE A 1 117 ? 1.470 -6.001 12.910 1.00 96.31 117 ILE A C 1
ATOM 945 O O . ILE A 1 117 ? 1.525 -4.787 12.698 1.00 96.31 117 ILE A O 1
ATOM 949 N N . ARG A 1 118 ? 2.571 -6.748 13.033 1.00 95.69 118 ARG A N 1
ATOM 950 C CA . ARG A 1 118 ? 3.926 -6.241 12.781 1.00 95.69 118 ARG A CA 1
ATOM 951 C C . ARG A 1 118 ? 4.176 -6.200 11.272 1.00 95.69 118 ARG A C 1
ATOM 953 O O . ARG A 1 118 ? 4.636 -7.178 10.693 1.00 95.69 118 ARG A O 1
ATOM 960 N N . THR A 1 119 ? 3.826 -5.086 10.636 1.00 95.75 119 THR A N 1
ATOM 961 C CA . THR A 1 119 ? 3.882 -4.928 9.174 1.00 95.75 119 THR A CA 1
ATOM 962 C C . THR A 1 119 ? 5.288 -4.726 8.624 1.00 95.75 119 THR A C 1
ATOM 964 O O . THR A 1 119 ? 5.508 -5.078 7.473 1.00 95.75 119 THR A O 1
ATOM 967 N N . SER A 1 120 ? 6.237 -4.211 9.413 1.00 93.75 120 SER A N 1
ATOM 968 C CA . SER A 1 120 ? 7.585 -3.855 8.938 1.00 93.75 120 SER A CA 1
ATOM 969 C C . SER A 1 120 ? 8.318 -5.018 8.262 1.00 93.75 120 SER A C 1
ATOM 971 O O . SER A 1 120 ? 8.726 -4.896 7.115 1.00 93.75 120 SER A O 1
ATOM 973 N N . LEU A 1 121 ? 8.393 -6.179 8.920 1.00 91.75 121 LEU A N 1
ATOM 974 C CA . LEU A 1 121 ? 9.074 -7.360 8.370 1.00 91.75 121 LEU A CA 1
ATOM 975 C C . LEU A 1 121 ? 8.406 -7.882 7.090 1.00 91.75 121 LEU A C 1
ATOM 977 O O . LEU A 1 121 ? 9.081 -8.309 6.157 1.00 91.75 121 LEU A O 1
ATOM 981 N N . LEU A 1 122 ? 7.072 -7.840 7.042 1.00 95.56 122 LEU A N 1
ATOM 982 C CA . LEU A 1 122 ? 6.313 -8.247 5.859 1.00 95.56 122 LEU A CA 1
ATOM 983 C C . LEU A 1 122 ? 6.519 -7.261 4.705 1.00 95.56 122 LEU A C 1
ATOM 985 O O . LEU A 1 122 ? 6.560 -7.670 3.549 1.00 95.56 122 LEU A O 1
ATOM 989 N N . LEU A 1 123 ? 6.646 -5.971 5.021 1.00 96.56 123 LEU A N 1
ATOM 990 C CA . LEU A 1 123 ? 6.851 -4.910 4.046 1.00 96.56 123 LEU A CA 1
ATOM 991 C C . LEU A 1 123 ? 8.233 -5.020 3.404 1.00 96.56 123 LEU A C 1
ATOM 993 O O . LEU A 1 123 ? 8.319 -4.983 2.181 1.00 96.56 123 LEU A O 1
ATOM 997 N N . ASP A 1 124 ? 9.280 -5.228 4.202 1.00 94.88 124 ASP A N 1
ATOM 998 C CA . ASP A 1 124 ? 10.645 -5.404 3.696 1.00 94.88 124 ASP A CA 1
ATOM 999 C C . ASP A 1 124 ? 10.733 -6.609 2.749 1.00 94.88 124 ASP A C 1
ATOM 1001 O O . ASP A 1 124 ? 11.251 -6.495 1.637 1.00 94.88 124 ASP A O 1
ATOM 1005 N N . SER A 1 125 ? 10.149 -7.746 3.146 1.00 95.12 125 SER A N 1
ATOM 1006 C CA . SER A 1 125 ? 10.088 -8.947 2.305 1.00 95.12 125 SER A CA 1
ATOM 1007 C C . SER A 1 125 ? 9.298 -8.706 1.013 1.00 95.12 125 SER A C 1
ATOM 1009 O O . SER A 1 125 ? 9.772 -9.048 -0.069 1.00 95.12 125 SER A O 1
ATOM 1011 N N . ALA A 1 126 ? 8.133 -8.057 1.087 1.00 96.81 126 ALA A N 1
ATOM 1012 C CA . ALA A 1 126 ? 7.331 -7.759 -0.097 1.00 96.81 126 ALA A CA 1
ATOM 1013 C C . ALA A 1 126 ? 8.041 -6.794 -1.066 1.00 96.81 126 ALA A C 1
ATOM 1015 O O . ALA A 1 126 ? 7.934 -6.963 -2.279 1.00 96.81 126 ALA A O 1
ATOM 1016 N N . ILE A 1 127 ? 8.793 -5.814 -0.550 1.00 95.94 127 ILE A N 1
ATOM 1017 C CA . ILE A 1 127 ? 9.610 -4.898 -1.362 1.00 95.94 127 ILE A CA 1
ATOM 1018 C C . ILE A 1 127 ? 10.733 -5.659 -2.071 1.00 95.94 127 ILE A C 1
ATOM 1020 O O . ILE A 1 127 ? 10.966 -5.420 -3.255 1.00 95.94 127 ILE A O 1
ATOM 1024 N N . GLN A 1 128 ? 11.404 -6.594 -1.395 1.00 95.25 128 GLN A N 1
ATOM 1025 C CA . GLN A 1 128 ? 12.440 -7.424 -2.020 1.00 95.25 128 GLN A CA 1
ATOM 1026 C C . GLN A 1 128 ? 11.879 -8.260 -3.175 1.00 95.25 128 GLN A C 1
ATOM 1028 O O . GLN A 1 128 ? 12.439 -8.236 -4.271 1.00 95.25 128 GLN A O 1
ATOM 1033 N N . GLN A 1 129 ? 10.738 -8.921 -2.965 1.00 96.75 129 GLN A N 1
ATOM 1034 C CA . GLN A 1 129 ? 10.075 -9.703 -4.010 1.00 96.75 129 GLN A CA 1
ATOM 1035 C C . GLN A 1 129 ? 9.598 -8.818 -5.169 1.00 96.75 129 GLN A C 1
ATOM 1037 O O . GLN A 1 129 ? 9.812 -9.153 -6.333 1.00 96.75 129 GLN A O 1
ATOM 1042 N N . PHE A 1 130 ? 9.019 -7.648 -4.870 1.00 96.56 130 PHE A N 1
ATOM 1043 C CA . PHE A 1 130 ? 8.647 -6.666 -5.888 1.00 96.56 130 PHE A CA 1
ATOM 1044 C C . PHE A 1 130 ? 9.849 -6.263 -6.747 1.00 96.56 130 PHE A C 1
ATOM 1046 O O . PHE A 1 130 ? 9.751 -6.273 -7.972 1.00 96.56 130 PHE A O 1
ATOM 1053 N N . HIS A 1 131 ? 10.987 -5.959 -6.118 1.00 95.44 131 HIS A N 1
ATOM 1054 C CA . HIS A 1 131 ? 12.228 -5.634 -6.817 1.00 95.44 131 HIS A CA 1
ATOM 1055 C C . HIS A 1 131 ? 12.713 -6.780 -7.707 1.00 95.44 131 HIS A C 1
ATOM 1057 O O . HIS A 1 131 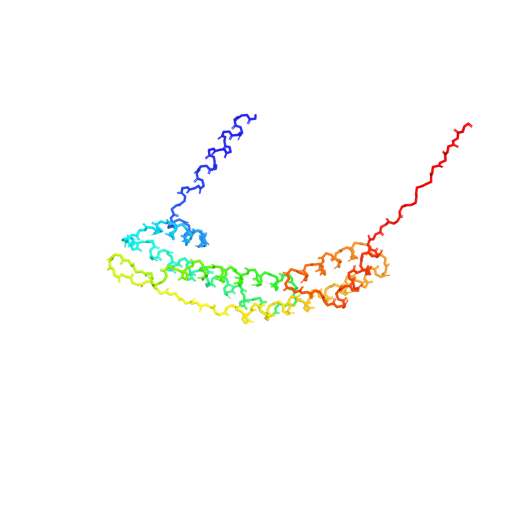? 13.064 -6.538 -8.861 1.00 95.44 131 HIS A O 1
ATOM 1063 N N . GLN A 1 132 ? 12.723 -8.008 -7.186 1.00 95.00 132 GLN A N 1
ATOM 1064 C CA . GLN A 1 132 ? 13.183 -9.184 -7.919 1.00 95.00 132 GLN A CA 1
ATOM 1065 C C . GLN A 1 132 ? 12.346 -9.436 -9.176 1.00 95.00 132 GLN A C 1
ATOM 1067 O O . GLN A 1 132 ? 12.905 -9.525 -10.268 1.00 95.00 132 GLN A O 1
ATOM 1072 N N . PHE A 1 133 ? 11.020 -9.519 -9.038 1.00 96.31 133 PHE A N 1
ATOM 1073 C CA . PHE A 1 133 ? 10.144 -9.798 -10.179 1.00 96.31 133 PHE A CA 1
ATOM 1074 C C . PHE A 1 133 ? 10.095 -8.632 -11.166 1.00 96.31 133 PHE A C 1
ATOM 1076 O O . PHE A 1 133 ? 10.116 -8.856 -12.367 1.00 96.31 133 PHE A O 1
ATOM 1083 N N . THR A 1 134 ? 10.144 -7.386 -10.685 1.00 95.88 134 THR A N 1
ATOM 1084 C CA . THR A 1 134 ? 10.226 -6.217 -11.573 1.00 95.88 134 THR A CA 1
ATOM 1085 C C . THR A 1 134 ? 11.495 -6.234 -12.426 1.00 95.88 134 THR A C 1
ATOM 1087 O O . THR A 1 134 ? 11.441 -5.909 -13.606 1.00 95.88 134 THR A O 1
ATOM 1090 N N . LEU A 1 135 ? 12.647 -6.592 -11.847 1.00 95.06 135 LEU A N 1
ATOM 1091 C CA . LEU A 1 135 ? 13.892 -6.704 -12.609 1.00 95.06 135 LEU A CA 1
ATOM 1092 C C . LEU A 1 135 ? 13.818 -7.820 -13.653 1.00 95.06 135 LEU A C 1
ATOM 1094 O O . LEU A 1 135 ? 14.259 -7.612 -14.778 1.00 95.06 135 LEU A O 1
ATOM 1098 N N . LEU A 1 136 ? 13.239 -8.969 -13.296 1.00 95.31 136 LEU A N 1
ATOM 1099 C CA . LEU A 1 136 ? 13.036 -10.075 -14.230 1.00 95.31 136 LEU A CA 1
ATOM 1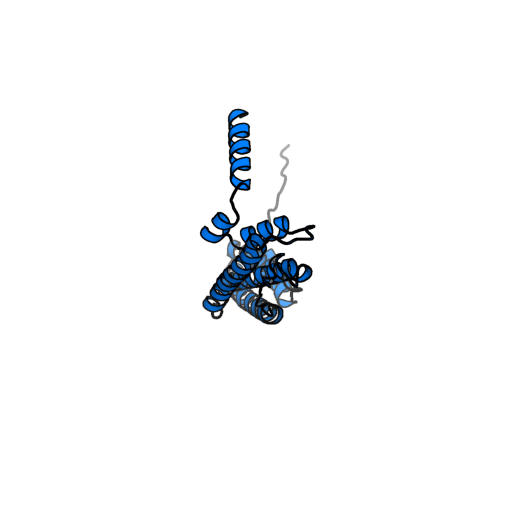100 C C . LEU A 1 136 ? 12.159 -9.655 -15.417 1.00 95.31 136 LEU A C 1
ATOM 1102 O O . LEU A 1 136 ? 12.555 -9.841 -16.565 1.00 95.31 136 LEU A O 1
ATOM 1106 N N . ASP A 1 137 ? 11.005 -9.049 -15.136 1.00 95.38 137 ASP A N 1
ATOM 1107 C CA . ASP A 1 137 ? 10.078 -8.566 -16.160 1.00 95.38 137 ASP A CA 1
ATOM 1108 C C . ASP A 1 137 ? 10.747 -7.480 -17.029 1.00 95.38 137 ASP A C 1
ATOM 1110 O O . ASP A 1 137 ? 10.561 -7.434 -18.245 1.00 95.38 137 ASP A O 1
ATOM 1114 N N . ALA A 1 138 ? 11.557 -6.602 -16.422 1.00 96.31 138 ALA A N 1
ATOM 1115 C CA . ALA A 1 138 ? 12.235 -5.521 -17.136 1.00 96.31 138 ALA A CA 1
ATOM 1116 C C . ALA A 1 138 ? 13.290 -6.067 -18.094 1.00 96.31 138 ALA A C 1
ATOM 1118 O O . ALA A 1 138 ? 13.365 -5.605 -19.226 1.00 96.31 138 ALA A O 1
ATOM 1119 N N . GLU A 1 139 ? 14.075 -7.057 -17.672 1.00 96.56 139 GLU A N 1
ATOM 1120 C CA . GLU A 1 139 ? 15.057 -7.708 -18.542 1.00 96.56 139 GLU A CA 1
ATOM 1121 C C . GLU A 1 139 ? 14.381 -8.396 -19.734 1.00 96.56 139 GLU A C 1
ATOM 1123 O O . GLU A 1 139 ? 14.858 -8.269 -20.858 1.00 96.56 139 GLU A O 1
ATOM 1128 N N . GLN A 1 140 ? 13.224 -9.040 -19.537 1.00 96.56 140 GLN A N 1
ATOM 1129 C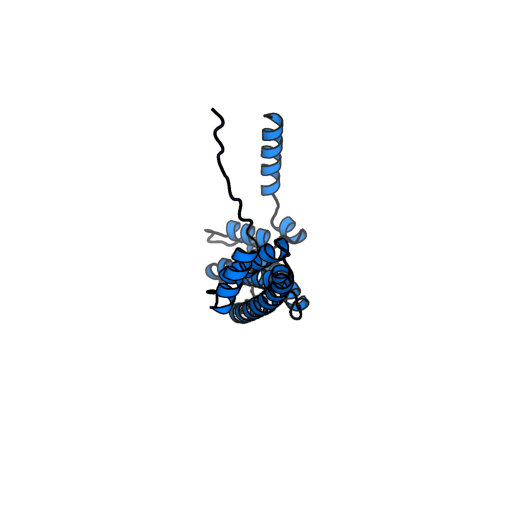 CA . GLN A 1 140 ? 12.462 -9.629 -20.648 1.00 96.56 140 GLN A CA 1
ATOM 1130 C C . GLN A 1 140 ? 12.029 -8.573 -21.674 1.00 96.56 140 GLN A C 1
ATOM 1132 O O . GLN A 1 140 ? 12.217 -8.759 -22.875 1.00 96.56 140 GLN A O 1
ATOM 1137 N N . LEU A 1 141 ? 11.508 -7.435 -21.208 1.00 97.75 141 LEU A N 1
ATOM 1138 C CA . LEU A 1 141 ? 11.165 -6.310 -22.084 1.00 97.75 141 LEU A CA 1
ATOM 1139 C C . LEU A 1 141 ? 12.403 -5.721 -22.774 1.00 97.75 141 LEU A C 1
ATOM 1141 O O . LEU A 1 141 ? 12.324 -5.285 -23.924 1.00 97.75 141 LEU A O 1
ATOM 1145 N N . MET A 1 142 ? 13.549 -5.717 -22.092 1.00 98.31 142 MET A N 1
ATOM 1146 C CA . MET A 1 142 ? 14.807 -5.233 -22.653 1.00 98.31 142 MET A CA 1
ATOM 1147 C C . MET A 1 142 ? 15.335 -6.133 -23.770 1.00 98.31 142 MET A C 1
ATOM 1149 O O . MET A 1 142 ? 15.879 -5.607 -24.738 1.00 98.31 142 MET A O 1
ATOM 1153 N N . GLU A 1 143 ? 15.122 -7.449 -23.716 1.00 98.12 143 GLU A N 1
ATOM 1154 C CA . GLU A 1 143 ? 15.455 -8.340 -24.836 1.00 98.12 143 GLU A CA 1
ATOM 1155 C C . GLU A 1 143 ? 14.686 -7.961 -26.108 1.00 98.12 143 GLU A C 1
ATOM 1157 O O . GLU A 1 143 ? 15.271 -7.825 -27.183 1.00 98.12 143 GLU A O 1
ATOM 1162 N N . GLU A 1 144 ? 13.388 -7.678 -25.998 1.00 97.81 144 GLU A N 1
ATOM 1163 C CA . GLU A 1 144 ? 12.597 -7.195 -27.135 1.00 97.81 144 GLU A CA 1
ATOM 1164 C C . GLU A 1 144 ? 13.014 -5.786 -27.581 1.00 97.81 144 GLU A C 1
ATOM 1166 O O . GLU A 1 144 ? 13.067 -5.486 -28.779 1.00 97.81 144 GLU A O 1
ATOM 1171 N N . ALA A 1 145 ? 13.341 -4.913 -26.625 1.00 97.94 145 ALA A N 1
ATOM 1172 C CA . ALA A 1 145 ? 13.823 -3.564 -26.897 1.00 97.94 145 ALA A CA 1
ATOM 1173 C C . ALA A 1 145 ? 15.126 -3.574 -27.703 1.00 97.94 145 ALA A C 1
ATOM 1175 O O . ALA A 1 145 ? 15.261 -2.821 -28.671 1.00 97.94 145 ALA A O 1
ATOM 1176 N N . ARG A 1 146 ? 16.062 -4.461 -27.345 1.00 97.88 146 ARG A N 1
ATOM 1177 C CA . ARG A 1 146 ? 17.345 -4.668 -28.036 1.00 97.88 146 ARG A CA 1
ATOM 1178 C C . ARG A 1 146 ? 17.150 -5.179 -29.470 1.00 97.88 146 ARG A C 1
ATOM 1180 O O . ARG A 1 146 ? 17.978 -4.895 -30.332 1.00 97.88 146 ARG A O 1
ATOM 1187 N N . LEU A 1 147 ? 16.026 -5.843 -29.755 1.00 97.69 147 LEU A N 1
ATOM 1188 C CA . LEU A 1 147 ? 15.603 -6.239 -31.108 1.00 97.69 147 LEU A CA 1
ATOM 1189 C C . LEU A 1 147 ? 14.870 -5.126 -31.883 1.00 97.69 147 LEU A C 1
ATOM 1191 O O . LEU A 1 147 ? 14.488 -5.322 -33.037 1.00 97.69 147 LEU A O 1
ATOM 1195 N N . GLY A 1 148 ? 14.695 -3.948 -31.282 1.00 95.94 148 GLY A N 1
ATOM 1196 C CA . GLY A 1 148 ? 14.100 -2.770 -31.910 1.00 95.94 148 GLY A CA 1
ATOM 1197 C C . GLY A 1 148 ? 12.659 -2.475 -31.492 1.00 95.94 148 GLY A C 1
ATOM 1198 O O . GLY A 1 148 ? 12.068 -1.529 -32.026 1.00 95.94 148 GLY A O 1
ATOM 1199 N N . ASN A 1 149 ? 12.082 -3.222 -30.541 1.00 97.69 149 ASN A N 1
ATOM 1200 C CA . ASN A 1 149 ? 10.761 -2.897 -30.008 1.00 97.69 149 ASN A CA 1
ATOM 1201 C C . ASN A 1 149 ? 10.825 -1.681 -29.064 1.00 97.69 149 ASN A C 1
ATOM 1203 O O . ASN A 1 149 ? 11.093 -1.781 -27.867 1.00 97.69 149 ASN A O 1
ATOM 1207 N N . LYS A 1 150 ? 10.536 -0.497 -29.610 1.00 97.12 150 LYS A N 1
ATOM 1208 C CA . LYS A 1 150 ? 10.538 0.761 -28.847 1.00 97.12 150 LYS A CA 1
ATOM 1209 C C . LYS A 1 150 ? 9.466 0.832 -27.760 1.00 97.12 150 LYS A C 1
ATOM 1211 O O . LYS A 1 150 ? 9.606 1.657 -26.861 1.00 97.12 150 LYS A O 1
ATOM 1216 N N . GLU A 1 151 ? 8.382 0.067 -27.874 1.00 97.81 151 GLU A N 1
ATOM 1217 C CA . GLU A 1 151 ? 7.335 0.017 -26.849 1.00 97.81 151 GLU A CA 1
ATOM 1218 C C . GLU A 1 151 ? 7.851 -0.718 -25.614 1.00 97.81 151 GLU A C 1
ATOM 1220 O O . GLU A 1 151 ? 7.883 -0.115 -24.543 1.00 97.81 151 GLU A O 1
ATOM 1225 N N . SER A 1 152 ? 8.419 -1.916 -25.790 1.00 98.25 152 SER A N 1
ATOM 1226 C CA . SER A 1 152 ? 9.033 -2.683 -24.697 1.00 98.25 152 SER A CA 1
ATOM 1227 C C . SER A 1 152 ? 10.132 -1.886 -23.986 1.00 98.25 152 SER A C 1
ATOM 1229 O O . SER A 1 152 ? 10.218 -1.903 -22.761 1.00 98.25 152 SER A O 1
ATOM 1231 N N . ALA A 1 153 ? 10.909 -1.083 -24.724 1.00 98.12 153 ALA A N 1
ATOM 1232 C CA . ALA A 1 153 ? 11.894 -0.172 -24.137 1.00 98.12 153 ALA A CA 1
ATOM 1233 C C . ALA A 1 153 ? 11.263 0.872 -23.189 1.00 98.12 153 ALA A C 1
ATOM 1235 O O . ALA A 1 153 ? 11.799 1.169 -22.122 1.00 98.12 153 ALA A O 1
ATOM 1236 N N . ARG A 1 154 ? 10.111 1.447 -23.558 1.00 98.31 154 ARG A N 1
ATOM 1237 C CA . ARG A 1 154 ? 9.405 2.430 -22.716 1.00 98.31 154 ARG A CA 1
ATOM 1238 C C . ARG A 1 154 ? 8.767 1.763 -21.509 1.00 98.31 154 ARG A C 1
ATOM 1240 O O . ARG A 1 154 ? 8.865 2.303 -20.410 1.00 98.31 154 ARG A O 1
ATOM 1247 N N . ASP A 1 155 ? 8.168 0.596 -21.703 1.00 97.56 155 ASP A N 1
ATOM 1248 C CA . ASP A 1 155 ? 7.558 -0.165 -20.618 1.00 97.56 155 ASP A CA 1
ATOM 1249 C C . ASP A 1 155 ? 8.611 -0.587 -19.589 1.00 97.56 155 ASP A C 1
ATOM 1251 O O . ASP A 1 155 ? 8.423 -0.353 -18.393 1.00 97.56 155 ASP A O 1
ATOM 1255 N N . ALA A 1 156 ? 9.770 -1.081 -20.042 1.00 97.38 156 ALA A N 1
ATOM 1256 C CA . ALA A 1 156 ? 10.908 -1.382 -19.176 1.00 97.38 156 ALA A CA 1
ATOM 1257 C C . ALA A 1 156 ? 11.360 -0.143 -18.388 1.00 97.38 156 ALA A C 1
ATOM 1259 O O . ALA A 1 156 ? 11.552 -0.218 -17.173 1.00 97.38 156 ALA A O 1
ATOM 1260 N N . TYR A 1 157 ? 11.473 1.016 -19.049 1.00 97.44 157 TYR A N 1
ATOM 1261 C CA . TYR A 1 157 ? 11.849 2.270 -18.393 1.00 97.44 157 TYR A CA 1
ATOM 1262 C C . TYR A 1 157 ? 10.889 2.644 -17.255 1.00 97.44 157 TYR A C 1
ATOM 1264 O O . TYR A 1 157 ? 11.334 2.853 -16.123 1.00 97.44 157 TYR A O 1
ATOM 1272 N N . TYR A 1 158 ? 9.581 2.696 -17.530 1.00 95.62 158 TYR A N 1
ATOM 1273 C CA . TYR A 1 158 ? 8.574 3.055 -16.525 1.00 95.62 158 TYR A CA 1
ATOM 1274 C C . TYR A 1 158 ? 8.503 2.034 -15.393 1.00 95.62 158 TYR A C 1
ATOM 1276 O O . TYR A 1 158 ? 8.309 2.387 -14.229 1.00 95.62 158 TYR A O 1
ATOM 1284 N N . MET A 1 159 ? 8.686 0.756 -15.709 1.00 94.50 159 MET A N 1
ATOM 1285 C CA . MET A 1 159 ? 8.662 -0.294 -14.707 1.00 94.50 159 MET A CA 1
ATOM 1286 C C . MET A 1 159 ? 9.869 -0.208 -13.762 1.00 94.50 159 MET A C 1
ATOM 1288 O O . MET A 1 159 ? 9.705 -0.284 -12.544 1.00 94.50 159 MET A O 1
ATOM 1292 N N . LEU A 1 160 ? 11.066 0.048 -14.296 1.00 95.00 160 LEU A N 1
ATOM 1293 C CA . LEU A 1 160 ? 12.272 0.281 -13.499 1.00 95.00 160 LEU A CA 1
ATOM 1294 C C . LEU A 1 160 ? 12.190 1.584 -12.690 1.00 95.00 160 LEU A C 1
ATOM 1296 O O . LEU A 1 160 ? 12.717 1.649 -11.582 1.00 95.00 160 LEU A O 1
ATOM 1300 N N . GLU A 1 161 ? 11.536 2.629 -13.211 1.00 94.19 161 GLU A N 1
ATOM 1301 C CA . GLU A 1 161 ? 11.290 3.883 -12.478 1.00 94.19 161 GLU A CA 1
ATOM 1302 C C . GLU A 1 161 ? 10.500 3.646 -11.187 1.00 94.19 161 GLU A C 1
ATOM 1304 O O . GLU A 1 161 ? 10.875 4.168 -10.133 1.00 94.19 161 GLU A O 1
ATOM 1309 N N . ARG A 1 162 ? 9.483 2.778 -11.230 1.00 91.38 162 ARG A N 1
ATOM 1310 C CA . ARG A 1 162 ? 8.661 2.436 -10.057 1.00 91.38 162 ARG A CA 1
ATOM 1311 C C . ARG A 1 162 ? 9.443 1.784 -8.919 1.00 91.38 162 ARG A C 1
ATOM 1313 O O . ARG A 1 162 ? 9.034 1.899 -7.767 1.00 91.38 162 ARG A O 1
ATOM 1320 N N . LEU A 1 163 ? 10.589 1.153 -9.186 1.00 92.06 163 LEU A N 1
ATOM 1321 C CA . LEU A 1 163 ? 11.469 0.650 -8.120 1.00 92.06 163 LEU A CA 1
ATOM 1322 C C . LEU A 1 163 ? 11.974 1.775 -7.204 1.00 92.06 163 LEU A C 1
ATOM 1324 O O . LEU A 1 163 ? 12.178 1.568 -6.006 1.00 92.06 163 LEU A O 1
ATOM 1328 N N . GLY A 1 164 ? 12.125 2.982 -7.757 1.00 87.81 164 GLY A N 1
ATOM 1329 C CA . GLY A 1 164 ? 12.531 4.175 -7.021 1.00 87.81 164 GLY A CA 1
ATOM 1330 C C . GLY A 1 164 ? 11.525 4.637 -5.961 1.00 87.81 164 GLY A C 1
ATOM 1331 O O . GLY A 1 164 ? 11.902 5.407 -5.080 1.00 87.81 164 GLY A O 1
ATOM 1332 N N . GLU A 1 165 ? 10.272 4.161 -6.000 1.00 88.88 165 GLU A N 1
ATOM 1333 C CA . GLU A 1 165 ? 9.248 4.479 -4.992 1.00 88.88 165 GLU A CA 1
ATOM 1334 C C . GLU A 1 165 ? 9.557 3.869 -3.615 1.00 88.88 165 GLU A C 1
ATOM 1336 O O . GLU A 1 165 ? 9.058 4.353 -2.595 1.00 88.88 165 GLU A O 1
ATOM 1341 N N . PHE A 1 166 ? 10.350 2.793 -3.574 1.00 88.81 166 PHE A N 1
ATOM 1342 C CA . PHE A 1 166 ? 10.575 2.000 -2.361 1.00 88.81 166 PHE A CA 1
ATOM 1343 C C . PHE A 1 166 ? 12.014 2.055 -1.866 1.00 88.81 166 PHE A C 1
ATOM 1345 O O . PHE A 1 166 ? 12.251 2.014 -0.660 1.00 88.81 166 PHE A O 1
ATOM 1352 N N . SER A 1 167 ? 12.983 2.145 -2.776 1.00 86.19 167 SER A N 1
ATOM 1353 C CA . SER A 1 167 ? 14.395 2.178 -2.416 1.00 86.19 167 SER A CA 1
ATOM 1354 C C . SER A 1 167 ? 15.217 2.976 -3.423 1.00 86.19 167 SER A C 1
ATOM 1356 O O . SER A 1 167 ? 14.789 3.263 -4.540 1.00 86.19 167 SER A O 1
ATOM 1358 N N . ARG A 1 168 ? 16.436 3.361 -3.026 1.00 90.25 168 ARG A N 1
ATOM 1359 C CA . ARG A 1 168 ? 17.370 4.006 -3.950 1.00 90.25 168 ARG A CA 1
ATOM 1360 C C . ARG A 1 168 ? 17.735 3.009 -5.066 1.00 90.25 168 ARG A C 1
ATOM 1362 O O . ARG A 1 168 ? 18.256 1.943 -4.740 1.00 90.25 168 ARG A O 1
ATOM 1369 N N . PRO A 1 169 ? 17.581 3.375 -6.354 1.00 89.69 169 PRO A N 1
ATOM 1370 C CA . PRO A 1 169 ? 17.947 2.494 -7.458 1.00 89.69 169 PRO A CA 1
ATOM 1371 C C . PRO A 1 169 ? 19.418 2.071 -7.396 1.00 89.69 169 PRO A C 1
ATOM 1373 O O . PRO A 1 169 ? 20.308 2.912 -7.194 1.00 89.69 169 PRO A O 1
ATOM 1376 N N . SER A 1 170 ? 19.665 0.775 -7.595 1.00 91.62 170 SER A N 1
ATOM 1377 C CA . SER A 1 170 ? 21.011 0.217 -7.734 1.00 91.62 170 SER A CA 1
ATOM 1378 C C . SER A 1 170 ? 21.663 0.682 -9.040 1.00 91.62 170 SER A C 1
ATOM 1380 O O . SER A 1 170 ? 21.004 1.234 -9.922 1.00 91.62 170 SER A O 1
ATOM 1382 N N . THR A 1 171 ? 22.971 0.460 -9.181 1.00 94.12 171 THR A N 1
ATOM 1383 C CA . THR A 1 171 ? 23.685 0.747 -10.436 1.00 94.12 171 THR A CA 1
ATOM 1384 C C . THR A 1 171 ? 23.074 -0.018 -11.611 1.00 94.12 171 THR A C 1
ATOM 1386 O O . THR A 1 171 ? 22.805 0.589 -12.637 1.00 94.12 171 THR A O 1
ATOM 1389 N N . ILE A 1 172 ? 22.733 -1.297 -11.409 1.00 92.56 172 ILE A N 1
ATOM 1390 C CA . ILE A 1 172 ? 22.096 -2.148 -12.427 1.00 92.56 172 ILE A CA 1
ATOM 1391 C C . ILE A 1 172 ? 20.779 -1.529 -12.912 1.00 92.56 172 ILE A C 1
ATOM 1393 O O . ILE A 1 172 ? 20.590 -1.351 -14.110 1.00 92.56 172 ILE A O 1
ATOM 1397 N N . VAL A 1 173 ? 19.897 -1.124 -11.987 1.00 94.88 173 VAL A N 1
ATOM 1398 C CA . VAL A 1 173 ? 18.617 -0.480 -12.343 1.00 94.88 173 VAL A CA 1
ATOM 1399 C C . VAL A 1 173 ? 18.857 0.796 -13.150 1.00 94.88 173 VAL A C 1
ATOM 1401 O O . VAL A 1 173 ? 18.186 1.022 -14.151 1.00 94.88 173 VAL A O 1
ATOM 1404 N N . LYS A 1 174 ? 19.826 1.625 -12.746 1.00 95.94 174 LYS A N 1
ATOM 1405 C CA . LYS A 1 174 ? 20.137 2.881 -13.445 1.00 95.94 174 LYS A CA 1
ATOM 1406 C C . LYS A 1 174 ? 20.681 2.657 -14.851 1.00 95.94 174 LYS A C 1
ATOM 1408 O O . LYS A 1 174 ? 20.369 3.439 -15.747 1.00 95.94 174 LYS A O 1
ATOM 1413 N N . ASP A 1 175 ? 21.507 1.636 -15.036 1.00 96.50 175 ASP A N 1
ATOM 1414 C CA . ASP A 1 175 ? 22.090 1.331 -16.338 1.00 96.50 175 ASP A CA 1
ATOM 1415 C C . ASP A 1 175 ? 21.029 0.775 -17.291 1.00 96.50 175 ASP A C 1
ATOM 1417 O O . ASP A 1 175 ? 20.898 1.299 -18.397 1.00 96.50 175 ASP A O 1
ATOM 1421 N N . LEU A 1 176 ? 20.172 -0.140 -16.822 1.00 96.62 176 LEU A N 1
ATOM 1422 C CA . LEU A 1 176 ? 19.013 -0.608 -17.590 1.00 96.62 176 LEU A CA 1
ATOM 1423 C C . LEU A 1 176 ? 18.045 0.530 -17.930 1.00 96.62 176 LEU A C 1
ATOM 1425 O O . LEU A 1 176 ? 17.591 0.631 -19.062 1.00 96.62 176 LEU A O 1
ATOM 1429 N N . GLN A 1 177 ? 17.760 1.440 -16.993 1.00 97.00 177 GLN A N 1
ATOM 1430 C CA . GLN A 1 177 ? 16.920 2.614 -17.265 1.00 97.00 177 GLN A CA 1
ATOM 1431 C C . GLN A 1 177 ? 17.505 3.509 -18.359 1.00 97.00 177 GLN A C 1
ATOM 1433 O O . GLN A 1 177 ? 16.771 4.057 -19.182 1.00 97.00 177 GLN A O 1
ATOM 1438 N N . ARG A 1 178 ? 18.826 3.698 -18.365 1.00 97.69 178 ARG A N 1
ATOM 1439 C CA . ARG A 1 178 ? 19.503 4.505 -19.383 1.00 97.69 178 ARG A CA 1
ATOM 1440 C C . ARG A 1 178 ? 19.403 3.844 -20.753 1.00 97.69 178 ARG A C 1
ATOM 1442 O O . ARG A 1 178 ? 19.008 4.514 -21.702 1.00 97.69 178 ARG A O 1
ATOM 1449 N N . GLU A 1 179 ? 19.691 2.548 -20.820 1.00 98.06 179 GLU A N 1
ATOM 1450 C CA . GLU A 1 179 ? 19.587 1.750 -22.043 1.00 98.06 179 GLU A CA 1
ATOM 1451 C C . GLU A 1 179 ? 18.146 1.751 -22.581 1.00 98.06 179 GLU A C 1
ATOM 1453 O O . GLU A 1 179 ? 17.909 2.107 -23.734 1.00 98.06 179 GLU A O 1
ATOM 1458 N N . ALA A 1 180 ? 17.164 1.467 -21.722 1.00 98.06 180 ALA A N 1
ATOM 1459 C CA . ALA A 1 180 ? 15.738 1.495 -22.045 1.00 98.06 180 ALA A CA 1
ATOM 1460 C C . ALA A 1 180 ? 15.312 2.852 -22.630 1.00 98.06 180 ALA A C 1
ATOM 1462 O O . ALA A 1 180 ? 14.616 2.932 -23.645 1.00 98.06 180 ALA A O 1
ATOM 1463 N N . ARG A 1 181 ? 15.788 3.948 -22.027 1.00 97.56 181 ARG A N 1
ATOM 1464 C CA . ARG A 1 181 ? 15.535 5.305 -22.519 1.00 97.56 181 ARG A CA 1
ATOM 1465 C C . ARG A 1 181 ? 16.150 5.538 -23.897 1.00 97.56 181 ARG A C 1
ATOM 1467 O O . ARG A 1 181 ? 15.486 6.124 -24.746 1.00 97.56 181 ARG A O 1
ATOM 1474 N N . GLU A 1 182 ? 17.390 5.115 -24.121 1.00 97.12 182 GLU A N 1
ATOM 1475 C CA . GLU A 1 182 ? 18.080 5.260 -25.411 1.00 97.12 182 GLU A CA 1
ATOM 1476 C C . GLU A 1 182 ? 17.383 4.471 -26.528 1.00 97.12 182 GLU A C 1
ATOM 1478 O O . GLU A 1 182 ? 17.189 4.999 -27.624 1.00 97.12 182 GLU A O 1
ATOM 1483 N N . LEU A 1 183 ? 16.927 3.251 -26.234 1.00 97.50 183 LEU A N 1
ATOM 1484 C CA . LEU A 1 183 ? 16.203 2.401 -27.183 1.00 97.50 183 LEU A CA 1
ATOM 1485 C C . LEU A 1 183 ? 14.770 2.900 -27.451 1.00 97.50 183 LEU A C 1
ATOM 1487 O O . LEU A 1 183 ? 14.265 2.786 -28.569 1.00 97.50 183 LEU A O 1
ATOM 1491 N N . GLY A 1 184 ? 14.107 3.495 -26.455 1.00 96.38 184 GLY A N 1
ATOM 1492 C CA . GLY A 1 184 ? 12.712 3.942 -26.549 1.00 96.38 184 GLY A CA 1
ATOM 1493 C C . GLY A 1 184 ? 12.492 5.287 -27.257 1.00 96.38 184 GLY A C 1
ATOM 1494 O O . GLY A 1 184 ? 11.353 5.615 -27.633 1.00 96.38 184 GLY A O 1
ATOM 1495 N N . VAL A 1 185 ? 13.546 6.087 -27.460 1.00 93.88 185 VAL A N 1
ATOM 1496 C CA . VAL A 1 185 ? 13.444 7.402 -28.114 1.00 93.88 185 VAL A CA 1
ATOM 1497 C C . VAL A 1 185 ? 13.466 7.308 -29.641 1.00 93.88 185 VAL A C 1
ATOM 1499 O O . VAL A 1 185 ? 14.016 6.399 -30.259 1.00 93.88 185 VAL A O 1
ATOM 1502 N N . THR A 1 186 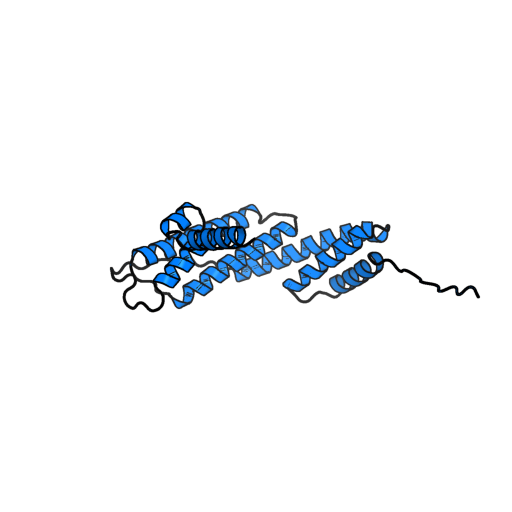? 12.837 8.287 -30.290 1.00 88.19 186 THR A N 1
ATOM 1503 C CA . THR A 1 186 ? 12.934 8.476 -31.741 1.00 88.19 186 THR A CA 1
ATOM 1504 C C . THR A 1 186 ? 13.627 9.798 -32.012 1.00 88.19 186 THR A C 1
ATOM 1506 O O . THR A 1 186 ? 13.160 10.843 -31.571 1.00 88.19 186 THR A O 1
ATOM 1509 N N . HIS A 1 187 ? 14.741 9.745 -32.735 1.00 85.00 187 HIS A N 1
ATOM 1510 C CA . HIS A 1 187 ? 15.489 10.927 -33.141 1.00 85.00 187 HIS A CA 1
ATOM 1511 C C . HIS A 1 187 ? 14.893 11.470 -34.444 1.00 85.00 187 HIS A C 1
ATOM 1513 O O . HIS A 1 187 ? 14.787 10.739 -35.427 1.00 85.00 187 HIS A O 1
ATOM 1519 N N . ILE A 1 188 ? 14.489 12.741 -34.448 1.00 81.81 188 ILE A N 1
ATOM 1520 C CA . ILE A 1 188 ? 13.956 13.432 -35.628 1.00 81.81 188 ILE A CA 1
ATOM 1521 C C . ILE A 1 188 ? 14.953 14.527 -36.009 1.00 81.81 188 ILE A C 1
ATOM 1523 O O . ILE A 1 188 ? 15.219 15.422 -35.210 1.00 81.81 188 ILE A O 1
ATOM 1527 N N . SER A 1 189 ? 15.504 14.454 -37.222 1.00 82.19 189 SER A N 1
ATOM 1528 C CA . SER A 1 189 ? 16.328 15.523 -37.794 1.00 82.19 189 SER A CA 1
ATOM 1529 C C . SER A 1 189 ? 15.450 16.436 -38.646 1.00 82.19 189 SER A C 1
ATOM 1531 O O . SER A 1 189 ? 14.735 15.959 -39.528 1.00 82.19 189 SER A O 1
ATOM 1533 N N . VAL A 1 190 ? 15.485 17.741 -38.375 1.00 82.81 190 VAL A N 1
ATOM 1534 C CA . VAL A 1 190 ? 14.719 18.750 -39.118 1.00 82.81 190 VAL A CA 1
ATOM 1535 C C . VAL A 1 190 ? 15.690 19.615 -39.914 1.00 82.81 190 VAL A C 1
ATOM 1537 O O . VAL A 1 190 ? 16.499 20.338 -39.340 1.00 82.81 190 VAL A O 1
ATOM 1540 N N . GLY A 1 191 ? 15.601 19.540 -41.242 1.00 84.62 191 GLY A N 1
ATOM 1541 C CA . GLY A 1 191 ? 16.341 20.400 -42.164 1.00 84.62 191 GLY A CA 1
ATOM 1542 C C . GLY A 1 191 ? 15.426 21.460 -42.769 1.00 84.62 191 GLY A C 1
ATOM 1543 O O . GLY A 1 191 ? 14.405 21.126 -43.366 1.00 84.62 191 GLY A O 1
ATOM 1544 N N . VAL A 1 192 ? 15.790 22.736 -42.638 1.00 80.31 192 VAL A N 1
ATOM 1545 C CA . VAL A 1 192 ? 15.081 23.845 -43.291 1.00 80.31 192 VAL A CA 1
ATOM 1546 C C . VAL A 1 192 ? 15.719 24.094 -44.657 1.00 80.31 192 VAL A C 1
ATOM 1548 O O . VAL A 1 192 ? 16.890 24.457 -44.734 1.00 80.31 192 VAL A O 1
ATOM 1551 N N . GLN A 1 193 ? 14.957 23.908 -45.738 1.00 76.19 193 GLN A N 1
ATOM 1552 C CA . GLN A 1 193 ? 15.349 24.338 -47.082 1.00 76.19 193 GLN A CA 1
ATOM 1553 C C . GLN A 1 193 ? 14.541 25.575 -47.475 1.00 76.19 193 GLN A C 1
ATOM 1555 O O . GLN A 1 193 ? 13.356 25.471 -47.786 1.00 76.19 193 GLN A O 1
ATOM 1560 N N . ASN A 1 194 ? 15.195 26.737 -47.490 1.00 66.00 194 ASN A N 1
ATOM 1561 C CA . ASN A 1 194 ? 14.630 27.942 -48.089 1.00 66.00 194 ASN A CA 1
ATOM 1562 C C . ASN A 1 194 ? 14.835 27.887 -49.604 1.00 66.00 194 ASN A C 1
ATOM 1564 O O . ASN A 1 194 ? 15.966 27.781 -50.075 1.00 66.00 194 ASN A O 1
ATOM 1568 N N . ARG A 1 195 ? 13.737 27.952 -50.359 1.00 68.81 195 ARG A N 1
ATOM 1569 C CA . ARG A 1 195 ? 13.764 28.188 -51.805 1.00 68.81 195 ARG A CA 1
ATOM 1570 C C . ARG A 1 195 ? 13.431 29.659 -52.032 1.00 68.81 195 ARG A C 1
ATOM 1572 O O . ARG A 1 195 ? 12.339 30.082 -51.654 1.00 68.81 195 ARG A O 1
ATOM 1579 N N . THR A 1 196 ? 14.384 30.401 -52.584 1.00 57.66 196 THR A N 1
ATOM 1580 C CA . THR A 1 196 ? 14.224 31.791 -53.030 1.00 57.66 196 THR A CA 1
ATOM 1581 C C . THR A 1 196 ? 14.016 31.826 -54.533 1.00 57.66 196 THR A C 1
ATOM 1583 O O . THR A 1 196 ? 14.648 30.989 -55.218 1.00 57.66 196 THR A O 1
#

Sequence (196 aa):
MKALIYILATAAMISSCRSVEKLIDQGDFDTAMLKSMRKLSGKEQLKEKYVVAIEEAFAKATSRDMSYIKNQFDSERASDWYQIIERLRKIERRQNLLSPMLPLISREGRKADFAFIRTSLLLDSAIQQFHQFTLLDAEQLMEEARLGNKESARDAYYMLERLGEFSRPSTIVKDLQREARELGVTHISVGVQNRT